Protein AF-A0A427YW99-F1 (afdb_monomer)

InterPro domains:
  IPR000999 Ribonuclease III domain [PS50142] (70-137)
  IPR000999 Ribonuclease III domain [cd00593] (37-137)
  IPR036389 Ribonuclease III, endonuclease domain superfamily [G3DSA:1.10.1520.10] (25-236)
  IPR036389 Ribonuclease III, endonuclease domain superfamily [SSF69065] (32-139)

Mean predicted aligned error: 14.55 Å

Solvent-accessible surface area (backbone atoms only — not comparable to full-atom values): 21061 Å² total; per-residue (Å²): 136,83,82,79,77,75,78,72,79,71,78,92,49,77,89,77,63,73,84,74,84,81,71,99,64,90,65,70,81,83,80,78,50,78,42,65,67,49,44,52,52,46,34,46,40,70,67,58,54,74,83,62,92,68,90,75,79,96,77,81,87,69,77,83,69,83,82,66,74,62,45,80,81,39,78,85,56,54,70,68,64,47,53,51,53,48,54,54,63,72,24,47,71,46,32,19,50,52,19,54,76,70,50,48,47,81,64,49,43,47,34,85,93,47,36,70,61,51,45,67,31,50,65,49,26,16,52,42,38,53,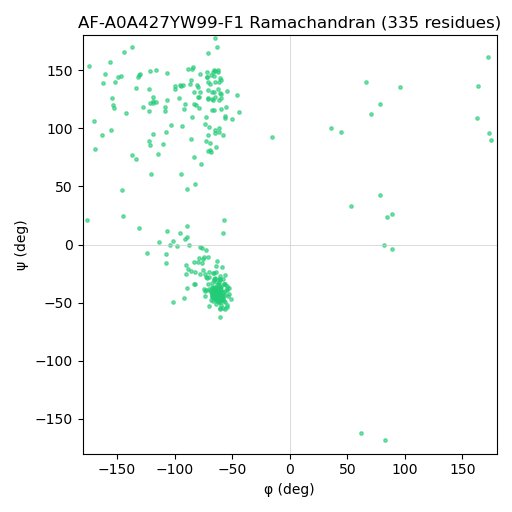35,44,56,52,34,41,35,56,28,25,65,75,49,52,97,49,93,78,78,79,91,70,90,77,83,84,76,89,80,91,83,83,89,84,83,87,86,87,83,88,83,90,79,92,78,81,95,73,85,83,78,83,85,79,86,83,80,95,83,86,82,88,82,94,83,78,101,76,78,86,79,74,84,70,75,93,80,79,72,81,70,64,69,65,45,53,61,51,23,52,51,56,51,43,67,54,48,48,64,47,46,49,63,53,50,54,52,52,48,54,49,52,51,53,51,50,53,51,52,51,53,53,50,50,71,76,36,73,58,52,64,53,52,65,70,9,65,61,24,39,58,54,46,40,50,50,24,50,74,73,35,70,40,72,59,46,77,51,77,43,76,54,73,96,63,28,19,32,16,40,28,41,36,56,43,69,89,65,55,72,49,72,28,68,24,74,27,74,42,61,68,60,5,40,15,38,8,26,33,54,44,30,59,76,75,73,103

Secondary structure (DSSP, 8-state):
-----------SSGGG----PPP---PPPPPPPS-HHHHHHHTB-GGGGTT-----------------TTTTT-TT--HHHHHHHHHHHTSHHHHHHHHHHTTHHHH-B--TTTHHHHHH-HHHHHHHHHHHHHHHHHHHHHHTT-TT------------------------------PPPPPPPPP------------------SSS-SSHHHHHHHHHHHHHHHHHHHHHHHHHHHHHHHHHHHHHHHHHHHHH-THHHHHHHTTTHHHHHHHHIIIIISSPPEEEEEE-SSS-EEEEEEEE-TTS-EEEEEEEESSHHHHHHHHHHHHHHHHT-

Foldseek 3Di:
DDPPPPPPPPDLDLVPDADDQQPPDDADAQDDLLPPVLVVVLQEDCQVVVPDPPPDDDDDPDDPPDPPPQCVLPVPDDPVLSVSLVCNCLPLQNQLSVLVVNPSLVSHDHDPVCSVVLSPDSNNSNSSSVSSLVSLLVSCLVCNPPPPDDPDDDDDDDDDDDDDDDDDDDDDDDDDDDDDDDDDDDDDDDDDDDDDPPPPPPPDPPDDDPVNVVSNVRSVVVSCVNVVVRCSVVSVVVSVVVVVVVVVSVVVVCVVPPVPVLLVVLVCLQVVLQVCCVPAFPDGWDWDWDDDPDQKIKIKIWGAGNVRDIDIFIAMDRDPVSRSSSRSVVVCVVVVD

Radius of gyration: 34.66 Å; Cα contacts (8 Å, |Δi|>4): 298; chains: 1; bounding box: 75×72×106 Å

Organism: NCBI:txid1890683

Nearest PDB structures (foldseek):
  8dg5-assembly1_K  TM=7.080E-01  e=4.798E-01  Drosophila melanogaster
  8wwc-assembly2_D  TM=6.263E-01  e=7.224E-01  synthetic construct
  4xrt-assembly2_B  TM=4.856E-01  e=9.819E-01  Streptomyces steffisburgensis
  3ck5-assembly2_D  TM=5.847E-01  e=3.026E+00  Streptomyces coelicolor A3(2)
  3nuz-assembly3_F  TM=5.089E-01  e=5.883E+00  Bacteroides fragilis NCTC 9343

Sequence (337 aa):
MVSSSSEETEPTSLLRFTLPPIPDLPFPPAPKIVDAQLERQVFTHSSLLKKRRQASSLSLEESIEDNEKLEHLFPNLQVGPATMLKSLLVANSTLAQLSSRYDFPSRLLAGPSEQWNVRNGEKTRANLFEAYVAGLYASYLKHGDGGVNGNGNGHGNGNAHVNGSGHVNGGSTTSGFRAPTPPRNPSKSDMSTAADLRVYGLALDEGSDVAAGMDDGRAFLHVMGWLKPLFTPIAHWALEFLKAEQARIDARQVELTPDAELDQHSLGASARLNEHFTYKEGGMPEYLPARSGSDMWTVMCIATMRDGTKHHAEATRTNKKAASNVAALKICQAVGL

Structure (mmCIF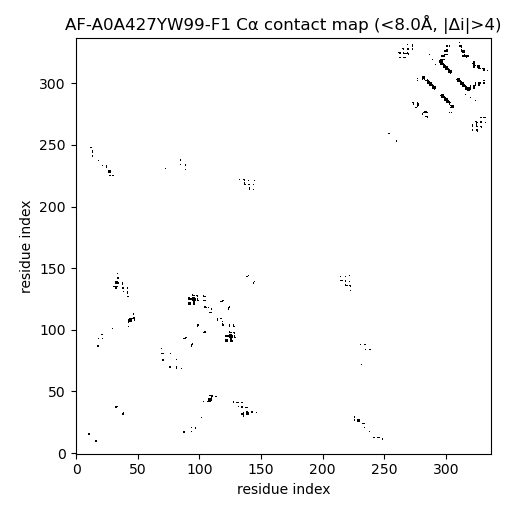, N/CA/C/O backbone):
data_AF-A0A427YW99-F1
#
_entry.id   AF-A0A427YW99-F1
#
loop_
_atom_site.group_PDB
_atom_site.id
_atom_site.type_symbol
_atom_site.label_atom_id
_atom_site.label_alt_id
_atom_site.label_comp_id
_atom_site.label_asym_id
_atom_site.label_entity_id
_atom_site.label_seq_id
_atom_site.pdbx_PDB_ins_code
_atom_site.Cartn_x
_atom_site.Cartn_y
_atom_site.Cartn_z
_atom_site.occupancy
_atom_site.B_iso_or_equiv
_atom_site.auth_seq_id
_atom_site.auth_comp_id
_atom_site.auth_asym_id
_atom_site.auth_atom_id
_atom_site.pdbx_PDB_model_num
ATOM 1 N N . MET A 1 1 ? 20.877 -30.445 18.404 1.00 47.19 1 MET A N 1
ATOM 2 C CA . MET A 1 1 ? 20.703 -29.273 17.523 1.00 47.19 1 MET A CA 1
ATOM 3 C C . MET A 1 1 ? 19.277 -28.798 17.712 1.00 47.19 1 MET A C 1
ATOM 5 O O . MET A 1 1 ? 18.365 -29.474 17.263 1.00 47.19 1 MET A O 1
ATOM 9 N N . VAL A 1 2 ? 19.083 -27.747 18.509 1.00 43.66 2 VAL A N 1
ATOM 10 C CA . VAL A 1 2 ? 17.760 -27.165 18.762 1.00 43.66 2 VAL A CA 1
ATOM 11 C C . VAL A 1 2 ? 17.505 -26.188 17.624 1.00 43.66 2 VAL A C 1
ATOM 13 O O . VAL A 1 2 ? 18.205 -25.184 17.511 1.00 43.66 2 VAL A O 1
ATOM 16 N N . SER A 1 3 ? 16.575 -26.534 16.737 1.00 47.81 3 SER A N 1
ATOM 17 C CA . SER A 1 3 ? 16.090 -25.643 15.687 1.00 47.81 3 SER A CA 1
ATOM 18 C C . SER A 1 3 ? 15.389 -24.474 16.370 1.00 47.81 3 SER A C 1
ATOM 20 O O . SER A 1 3 ? 14.260 -24.604 16.831 1.00 47.81 3 SER A O 1
ATOM 22 N N . SER A 1 4 ? 16.102 -23.358 16.509 1.00 50.25 4 SER A N 1
ATOM 23 C CA . SER A 1 4 ? 15.550 -22.089 16.967 1.00 50.25 4 SER A CA 1
ATOM 24 C C . SER A 1 4 ? 14.632 -21.570 15.866 1.00 50.25 4 SER A C 1
ATOM 26 O O . SER A 1 4 ? 15.078 -20.866 14.964 1.00 50.25 4 SER A O 1
ATOM 28 N N . SER A 1 5 ? 13.367 -21.982 15.898 1.00 48.78 5 SER A N 1
ATOM 29 C CA . SER A 1 5 ? 12.292 -21.370 15.125 1.00 48.78 5 SER A CA 1
ATOM 30 C C . SER A 1 5 ? 12.167 -19.924 15.588 1.00 48.78 5 SER A C 1
ATOM 32 O O . SER A 1 5 ? 11.596 -19.644 16.638 1.00 48.78 5 SER A O 1
ATOM 34 N N . SER A 1 6 ? 12.795 -19.020 14.841 1.00 50.91 6 SER A N 1
ATOM 35 C CA . SER A 1 6 ? 12.558 -17.589 14.939 1.00 50.91 6 SER A CA 1
ATOM 36 C C . SER A 1 6 ? 11.069 -17.361 14.717 1.00 50.91 6 SER A C 1
ATOM 38 O O . SER A 1 6 ? 10.587 -17.552 13.603 1.00 50.91 6 SER A O 1
ATOM 40 N N . GLU A 1 7 ? 10.347 -17.005 15.778 1.00 56.66 7 GLU A N 1
ATOM 41 C CA . GLU A 1 7 ? 9.030 -16.388 15.664 1.00 56.66 7 GLU A CA 1
ATOM 42 C C . GLU A 1 7 ? 9.208 -15.114 14.835 1.00 56.66 7 GLU A C 1
ATOM 44 O O . GLU A 1 7 ? 9.605 -14.061 15.344 1.00 56.66 7 GLU A O 1
ATOM 49 N N . GLU A 1 8 ? 8.993 -15.223 13.523 1.00 59.88 8 GLU A N 1
ATOM 50 C CA . GLU A 1 8 ? 8.782 -14.056 12.684 1.00 59.88 8 GLU A CA 1
ATOM 51 C C . GLU A 1 8 ? 7.616 -13.296 13.302 1.00 59.88 8 GLU A C 1
ATOM 53 O O . GLU A 1 8 ? 6.517 -13.816 13.504 1.00 59.88 8 GLU A O 1
ATOM 58 N N . THR A 1 9 ? 7.907 -12.072 13.723 1.00 66.25 9 THR A N 1
ATOM 59 C CA . THR A 1 9 ? 6.937 -11.207 14.378 1.00 66.25 9 THR A CA 1
ATOM 60 C C . THR A 1 9 ? 5.979 -10.746 13.292 1.00 66.25 9 THR A C 1
ATOM 62 O O . THR A 1 9 ? 6.217 -9.748 12.616 1.00 66.25 9 THR A O 1
ATOM 65 N N . GLU A 1 10 ? 4.934 -11.544 13.089 1.00 72.19 10 GLU A N 1
ATOM 66 C CA . GLU A 1 10 ? 3.874 -11.314 12.114 1.00 72.19 10 GLU A CA 1
ATOM 67 C C . GLU A 1 10 ? 3.392 -9.857 12.185 1.00 72.19 10 GLU A C 1
ATOM 69 O O . GLU A 1 10 ? 3.077 -9.375 13.284 1.00 72.19 10 GLU A O 1
ATOM 74 N N . PRO A 1 11 ? 3.327 -9.136 11.051 1.00 67.69 11 PRO A N 1
ATOM 75 C CA . PRO A 1 11 ? 2.988 -7.724 11.048 1.00 67.69 11 PRO A CA 1
ATOM 76 C C . PRO A 1 11 ? 1.591 -7.515 11.639 1.00 67.69 11 PRO A C 1
ATOM 78 O O . PRO A 1 11 ? 0.620 -8.165 11.262 1.00 67.69 11 PRO A O 1
ATOM 81 N N . THR A 1 12 ? 1.487 -6.578 12.580 1.00 76.81 12 THR A N 1
ATOM 82 C CA . THR A 1 12 ? 0.217 -6.154 13.193 1.00 76.81 12 THR A CA 1
ATOM 83 C C . THR A 1 12 ? -0.476 -5.044 12.402 1.00 76.81 12 THR A C 1
ATOM 85 O O . THR A 1 12 ? -1.523 -4.551 12.809 1.00 76.81 12 THR A O 1
ATOM 88 N N . SER A 1 13 ? 0.122 -4.598 11.294 1.00 83.88 13 SER A N 1
ATOM 89 C CA . SER A 1 13 ? -0.361 -3.475 10.498 1.00 83.88 13 SER A CA 1
ATOM 90 C C . SER A 1 13 ? 0.047 -3.613 9.037 1.00 83.88 13 SER A C 1
ATOM 92 O O . SER A 1 13 ? 1.203 -3.919 8.733 1.00 83.88 13 SER A O 1
ATOM 94 N N . LEU A 1 14 ? -0.875 -3.255 8.140 1.00 86.31 14 LEU A N 1
ATOM 95 C CA . LEU A 1 14 ? -0.621 -3.177 6.703 1.00 86.31 14 LEU A CA 1
ATOM 96 C C . LEU A 1 14 ? 0.434 -2.123 6.313 1.00 86.31 14 LEU A C 1
ATOM 98 O O . LEU A 1 14 ? 0.950 -2.145 5.202 1.00 86.31 14 LEU A O 1
ATOM 102 N N . LEU A 1 15 ? 0.807 -1.204 7.211 1.00 82.25 15 LEU A N 1
ATOM 103 C CA . LEU A 1 15 ? 1.788 -0.152 6.908 1.00 82.25 15 LEU A CA 1
ATOM 104 C C . LEU A 1 15 ? 3.210 -0.678 6.667 1.00 82.25 15 LEU A C 1
ATOM 106 O O . LEU A 1 15 ? 4.007 -0.008 6.017 1.00 82.25 15 LEU A O 1
ATOM 110 N N . ARG A 1 16 ? 3.545 -1.853 7.210 1.00 84.50 16 ARG A N 1
ATOM 111 C CA . ARG A 1 16 ? 4.844 -2.521 6.999 1.00 84.50 16 ARG A CA 1
ATOM 112 C C . ARG A 1 16 ? 4.732 -3.723 6.070 1.00 84.50 16 ARG A C 1
ATOM 114 O O . ARG A 1 16 ? 5.646 -4.540 6.001 1.00 84.50 16 ARG A O 1
ATOM 121 N N . PHE A 1 17 ? 3.592 -3.851 5.407 1.00 87.19 17 PHE A N 1
ATOM 122 C CA . PHE A 1 17 ? 3.308 -4.985 4.564 1.00 87.19 17 PHE A CA 1
ATOM 123 C C . PHE A 1 17 ? 4.193 -4.961 3.313 1.00 87.19 17 PHE A C 1
ATOM 125 O O . PHE A 1 17 ? 4.409 -3.911 2.706 1.00 87.19 17 PHE A O 1
ATOM 132 N N . THR A 1 18 ? 4.709 -6.127 2.929 1.00 90.19 18 THR A N 1
ATOM 133 C CA . THR A 1 18 ? 5.465 -6.312 1.686 1.00 90.19 18 THR A CA 1
ATOM 134 C C . THR A 1 18 ? 4.777 -7.382 0.862 1.00 90.19 18 THR A C 1
ATOM 136 O O . THR A 1 18 ? 4.381 -8.418 1.393 1.00 90.19 18 THR A O 1
ATOM 139 N N . LEU A 1 19 ? 4.597 -7.120 -0.435 1.00 93.12 19 LEU A N 1
ATOM 140 C CA . LEU A 1 19 ? 4.008 -8.116 -1.318 1.00 93.12 19 LEU A CA 1
ATOM 141 C C . LEU A 1 19 ? 4.937 -9.337 -1.418 1.00 93.12 19 LEU A C 1
ATOM 143 O O . LEU A 1 19 ? 6.155 -9.161 -1.539 1.00 93.12 19 LEU A O 1
ATOM 147 N N . PRO A 1 20 ? 4.381 -10.560 -1.420 1.00 95.25 20 PRO A N 1
ATOM 148 C CA . PRO A 1 20 ? 5.162 -11.752 -1.713 1.00 95.25 20 PRO A CA 1
ATOM 149 C C . PRO A 1 20 ? 5.682 -11.740 -3.163 1.00 95.25 20 PRO A C 1
ATOM 151 O O . PRO A 1 20 ? 5.393 -10.818 -3.934 1.00 95.25 20 PRO A O 1
ATOM 154 N N . PRO A 1 21 ? 6.469 -12.749 -3.575 1.00 97.19 21 PRO A N 1
ATOM 155 C CA . PRO A 1 21 ? 6.878 -12.872 -4.964 1.00 97.19 21 PRO A CA 1
ATOM 156 C C . PRO A 1 21 ? 5.677 -12.878 -5.923 1.00 97.19 21 PRO A C 1
ATOM 158 O O . PRO A 1 21 ? 4.711 -13.611 -5.707 1.00 97.19 21 PRO A O 1
ATOM 161 N N . ILE A 1 22 ? 5.747 -12.071 -6.985 1.00 96.44 22 ILE A N 1
ATOM 162 C CA . ILE A 1 22 ? 4.695 -11.947 -7.994 1.00 96.44 22 ILE A CA 1
ATOM 163 C C . ILE A 1 22 ? 4.482 -13.329 -8.633 1.00 96.44 22 ILE A C 1
ATOM 165 O O . ILE A 1 22 ? 5.455 -13.925 -9.127 1.00 96.44 22 ILE A O 1
ATOM 169 N N . PRO A 1 23 ? 3.235 -13.842 -8.655 1.00 96.88 23 PRO A N 1
ATOM 170 C CA . PRO A 1 23 ? 2.932 -15.142 -9.234 1.00 96.88 23 PRO A CA 1
ATOM 171 C C . PRO A 1 23 ? 3.239 -15.167 -10.733 1.00 96.88 23 PRO A C 1
ATOM 173 O O . PRO A 1 23 ? 3.538 -14.147 -11.357 1.00 96.88 23 PRO A O 1
ATOM 176 N N . ASP A 1 24 ? 3.199 -16.356 -11.326 1.00 95.94 24 ASP A N 1
ATOM 177 C CA . ASP A 1 24 ? 3.367 -16.496 -12.768 1.00 95.94 24 ASP A CA 1
ATOM 178 C C . ASP A 1 24 ? 2.131 -15.960 -13.504 1.00 95.94 24 ASP A C 1
ATOM 180 O O . ASP A 1 24 ? 1.112 -16.635 -13.635 1.00 95.94 24 ASP A O 1
ATOM 184 N N . LEU A 1 25 ? 2.205 -14.690 -13.899 1.00 94.69 25 LEU A N 1
ATOM 185 C CA . LEU A 1 25 ? 1.153 -13.965 -14.602 1.00 94.69 25 LEU A CA 1
ATOM 186 C C . LEU A 1 25 ? 1.559 -13.775 -16.071 1.00 94.69 25 LEU A C 1
ATOM 188 O O . LEU A 1 25 ? 2.746 -13.602 -16.362 1.00 94.69 25 LEU A O 1
ATOM 192 N N . PRO A 1 26 ? 0.597 -13.757 -17.009 1.00 93.62 26 PRO A N 1
ATOM 193 C CA . PRO A 1 26 ? 0.891 -13.526 -18.416 1.00 93.62 26 PRO A CA 1
ATOM 194 C C . PRO A 1 26 ? 1.318 -12.069 -18.629 1.00 93.62 26 PRO A C 1
ATOM 196 O O . PRO A 1 26 ? 0.483 -11.165 -18.673 1.00 93.62 26 PRO A O 1
ATOM 199 N N . PHE A 1 27 ? 2.622 -11.828 -18.753 1.00 94.31 27 PHE A N 1
ATOM 200 C CA . PHE A 1 27 ? 3.147 -10.490 -19.014 1.00 94.31 27 PHE A CA 1
ATOM 201 C C . PHE A 1 27 ? 3.190 -10.179 -20.512 1.00 94.31 27 PHE A C 1
ATOM 203 O O . PHE A 1 27 ? 3.589 -11.037 -21.307 1.00 94.31 27 PHE A O 1
ATOM 210 N N . PRO A 1 28 ? 2.806 -8.955 -20.922 1.00 97.06 28 PRO A N 1
ATOM 211 C CA . PRO A 1 28 ? 3.008 -8.518 -22.296 1.00 97.06 28 PRO A CA 1
ATOM 212 C C . PRO A 1 28 ? 4.510 -8.485 -22.617 1.00 97.06 28 PRO A C 1
ATOM 214 O O . PRO A 1 28 ? 5.315 -8.222 -21.725 1.00 97.06 28 PRO A O 1
ATOM 217 N N . PRO A 1 29 ? 4.927 -8.708 -23.873 1.00 97.38 29 PRO A N 1
ATOM 218 C CA . PRO A 1 29 ? 6.325 -8.536 -24.250 1.00 97.38 29 PRO A CA 1
ATOM 219 C C . PRO A 1 29 ? 6.772 -7.086 -24.010 1.00 97.38 29 PRO A C 1
ATOM 221 O O . PRO A 1 29 ? 6.006 -6.149 -24.243 1.00 97.38 29 PRO A O 1
ATOM 224 N N . ALA A 1 30 ? 8.018 -6.892 -23.570 1.00 97.06 30 ALA A N 1
ATOM 225 C CA . ALA A 1 30 ? 8.570 -5.551 -23.403 1.00 97.06 30 ALA A CA 1
ATOM 226 C C . ALA A 1 30 ? 8.689 -4.848 -24.776 1.00 97.06 30 ALA A C 1
ATOM 228 O O . ALA A 1 30 ? 9.299 -5.417 -25.691 1.00 97.06 30 ALA A O 1
ATOM 229 N N . PRO A 1 31 ? 8.142 -3.629 -24.946 1.00 96.62 31 PRO A N 1
ATOM 230 C CA . PRO A 1 31 ? 8.295 -2.854 -26.177 1.00 96.62 31 PRO A CA 1
ATOM 231 C C . PRO A 1 31 ? 9.761 -2.462 -26.352 1.00 96.62 31 PRO A C 1
ATOM 233 O O . PRO A 1 31 ? 10.470 -2.320 -25.364 1.00 96.62 31 PRO A O 1
ATOM 236 N N . LYS A 1 32 ? 10.249 -2.308 -27.583 1.00 96.12 32 LYS A N 1
ATOM 237 C CA . LYS A 1 32 ? 11.668 -2.013 -27.846 1.00 96.12 32 LYS A CA 1
ATOM 238 C C . LYS A 1 32 ? 11.944 -0.510 -27.781 1.00 96.12 32 LYS A C 1
ATOM 240 O O . LYS A 1 32 ? 11.159 0.279 -28.293 1.00 96.12 32 LYS A O 1
ATOM 245 N N . ILE A 1 33 ? 13.099 -0.132 -27.234 1.00 95.69 33 ILE A N 1
ATOM 246 C CA . ILE A 1 33 ? 13.638 1.228 -27.355 1.00 95.69 33 ILE A CA 1
ATOM 247 C C . ILE A 1 33 ? 14.268 1.340 -28.752 1.00 95.69 33 ILE A C 1
ATOM 249 O O . ILE A 1 33 ? 15.187 0.591 -29.070 1.00 95.69 33 ILE A O 1
ATOM 253 N N . VAL A 1 34 ? 13.747 2.227 -29.606 1.00 94.69 34 VAL A N 1
ATOM 254 C CA . VAL A 1 34 ? 14.187 2.372 -31.010 1.00 94.69 34 VAL A CA 1
ATOM 255 C C . VAL A 1 34 ? 15.545 3.075 -31.099 1.00 94.69 34 VAL A C 1
ATOM 257 O O . VAL A 1 34 ? 16.391 2.698 -31.909 1.00 94.69 34 VAL A O 1
ATOM 260 N N . ASP A 1 35 ? 15.772 4.080 -30.252 1.00 92.75 35 ASP A N 1
ATOM 261 C CA . ASP A 1 35 ? 17.047 4.792 -30.161 1.00 92.75 35 ASP A CA 1
ATOM 262 C C . ASP A 1 35 ? 18.103 3.906 -29.470 1.00 92.75 35 ASP A C 1
ATOM 264 O O . ASP A 1 35 ? 18.118 3.757 -28.245 1.00 92.75 35 ASP A O 1
ATOM 268 N N . ALA A 1 36 ? 19.022 3.336 -30.254 1.00 95.88 36 ALA A N 1
ATOM 269 C CA . ALA A 1 36 ? 20.089 2.465 -29.755 1.00 95.88 36 ALA A CA 1
ATOM 270 C C . ALA A 1 36 ? 21.032 3.161 -28.752 1.00 95.88 36 ALA A C 1
ATOM 272 O O . ALA A 1 36 ? 21.633 2.503 -27.896 1.00 95.88 36 ALA A O 1
ATOM 273 N N . GLN A 1 37 ? 21.185 4.489 -28.836 1.00 95.38 37 GLN A N 1
ATOM 274 C CA . GLN A 1 37 ? 21.982 5.240 -27.871 1.00 95.38 37 GLN A CA 1
ATOM 275 C C . GLN A 1 37 ? 21.243 5.341 -26.535 1.00 95.38 37 GLN A C 1
ATOM 277 O O . GLN A 1 37 ? 21.865 5.103 -25.497 1.00 95.38 37 GLN A O 1
ATOM 282 N N . LEU A 1 38 ? 19.940 5.644 -26.552 1.00 93.56 38 LEU A N 1
ATOM 283 C CA . LEU A 1 38 ? 19.113 5.634 -25.339 1.00 93.56 38 LEU A CA 1
ATOM 284 C C . LEU A 1 38 ? 19.052 4.235 -24.729 1.00 93.56 38 LEU A C 1
ATOM 286 O O . LEU A 1 38 ? 19.257 4.093 -23.528 1.00 93.56 38 LEU A O 1
ATOM 290 N N . GLU A 1 39 ? 18.865 3.193 -25.540 1.00 96.62 39 GLU A N 1
ATOM 291 C CA . GLU A 1 39 ? 18.867 1.810 -25.061 1.00 96.62 39 GLU A CA 1
ATOM 292 C C . GLU A 1 39 ? 20.182 1.488 -24.341 1.00 96.62 39 GLU A C 1
ATOM 294 O O . GLU A 1 39 ? 20.189 1.031 -23.197 1.00 96.62 39 GLU A O 1
ATOM 299 N N . ARG A 1 40 ? 21.324 1.816 -24.955 1.00 96.00 40 ARG A N 1
ATOM 300 C CA . ARG A 1 40 ? 22.630 1.636 -24.314 1.00 96.00 40 ARG A CA 1
ATOM 301 C C . ARG A 1 40 ? 22.757 2.428 -23.010 1.00 96.00 40 ARG A C 1
ATOM 303 O O . ARG A 1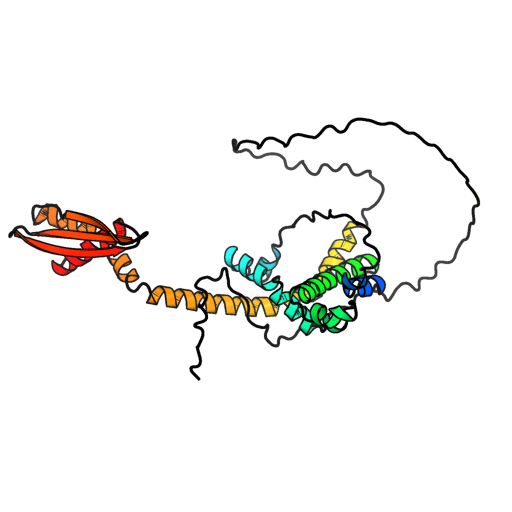 40 ? 23.354 1.917 -22.063 1.00 96.00 40 ARG A O 1
ATOM 310 N N . GLN A 1 41 ? 22.236 3.654 -22.951 1.00 94.19 41 GLN A N 1
ATOM 311 C CA . GLN A 1 41 ? 22.259 4.484 -21.742 1.00 94.19 41 GLN A CA 1
ATOM 312 C C . GLN A 1 41 ? 21.429 3.866 -20.612 1.00 94.19 41 GLN A C 1
ATOM 314 O O . GLN A 1 41 ? 21.946 3.740 -19.503 1.00 94.19 41 GLN A O 1
ATOM 319 N N . VAL A 1 42 ? 20.208 3.407 -20.903 1.00 95.50 42 VAL A N 1
ATOM 320 C CA . VAL A 1 42 ? 19.325 2.713 -19.949 1.00 95.50 42 VAL A CA 1
ATOM 321 C C . VAL A 1 42 ? 20.031 1.520 -19.309 1.00 95.50 42 VAL A C 1
ATOM 323 O O . VAL A 1 42 ? 19.988 1.343 -18.094 1.00 95.50 42 VAL A O 1
ATOM 326 N N . PHE A 1 43 ? 20.740 0.726 -20.113 1.00 97.25 43 PHE A N 1
ATOM 327 C CA . PHE A 1 43 ? 21.453 -0.460 -19.641 1.00 97.25 43 PHE A CA 1
ATOM 328 C C . PHE A 1 43 ? 22.892 -0.184 -19.177 1.00 97.25 43 PHE A C 1
ATOM 330 O O . PHE A 1 43 ? 23.662 -1.128 -19.015 1.00 97.25 43 PHE A O 1
ATOM 337 N N . THR A 1 44 ? 23.290 1.067 -18.923 1.00 94.38 44 THR A N 1
ATOM 338 C CA . THR A 1 44 ? 24.634 1.394 -18.418 1.00 94.38 44 THR A CA 1
ATOM 339 C C . THR A 1 44 ? 24.593 1.842 -16.960 1.00 94.38 44 THR A C 1
ATOM 341 O O . THR A 1 44 ? 24.089 2.910 -16.627 1.00 94.38 44 THR A O 1
ATOM 344 N N . HIS A 1 45 ? 25.208 1.060 -16.070 1.00 93.44 45 HIS A N 1
ATOM 345 C CA . HIS A 1 45 ? 25.342 1.429 -14.663 1.00 93.44 45 HIS A CA 1
ATOM 346 C C . HIS A 1 45 ? 26.462 2.463 -14.444 1.00 93.44 45 HIS A C 1
ATOM 348 O O . HIS A 1 45 ? 27.522 2.413 -15.076 1.00 93.44 45 HIS A O 1
ATOM 354 N N . SER A 1 46 ? 26.282 3.353 -13.463 1.00 87.00 46 SER A N 1
ATOM 355 C CA . SER A 1 46 ? 27.238 4.419 -13.108 1.00 87.00 46 SER A CA 1
ATOM 356 C C . SER A 1 46 ? 28.648 3.910 -12.775 1.00 87.00 46 SER A C 1
ATOM 358 O O . SER A 1 46 ? 29.632 4.614 -13.003 1.00 87.00 46 SER A O 1
ATOM 360 N N . SER A 1 47 ? 28.780 2.660 -12.312 1.00 85.06 47 SER A N 1
ATOM 361 C CA . SER A 1 47 ? 30.077 2.001 -12.099 1.00 85.06 47 SER A CA 1
ATOM 362 C C . SER A 1 47 ? 30.948 1.948 -13.352 1.00 85.06 47 SER A C 1
ATOM 364 O O . SER A 1 47 ? 32.170 2.014 -13.250 1.00 85.06 47 SER A O 1
ATOM 366 N N . LEU A 1 48 ? 30.334 1.814 -14.532 1.00 84.56 48 LEU A N 1
ATOM 367 C CA . LEU A 1 48 ? 31.057 1.759 -15.800 1.00 84.56 48 LEU A CA 1
ATOM 368 C C . LEU A 1 48 ? 31.620 3.140 -16.178 1.00 84.56 48 LEU A C 1
ATOM 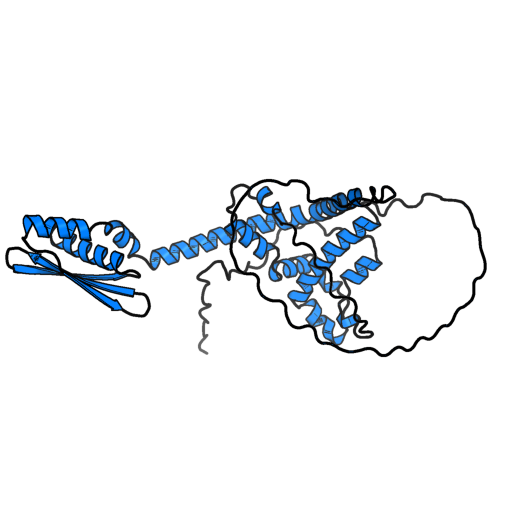370 O O . LEU A 1 48 ? 32.663 3.239 -16.819 1.00 84.56 48 LEU A O 1
ATOM 374 N N . LEU A 1 49 ? 30.962 4.209 -15.720 1.00 78.62 49 LEU A N 1
ATOM 375 C CA . LEU A 1 49 ? 31.289 5.607 -16.011 1.00 78.62 49 LEU A CA 1
ATOM 376 C C . LEU A 1 49 ? 32.279 6.231 -15.009 1.00 78.62 49 LEU A C 1
ATOM 378 O O . LEU A 1 49 ? 32.584 7.420 -15.112 1.00 78.62 49 LEU A O 1
ATOM 382 N N . LYS A 1 50 ? 32.849 5.445 -14.078 1.00 63.44 50 LYS A N 1
ATOM 383 C CA . LYS A 1 50 ? 33.798 5.875 -13.022 1.00 63.44 50 LYS A CA 1
ATOM 384 C C . LYS A 1 50 ? 35.098 6.558 -13.519 1.00 63.44 50 LYS A C 1
ATOM 386 O O . LYS A 1 50 ? 35.982 6.821 -12.709 1.00 63.44 50 LYS A O 1
ATOM 391 N N . LYS A 1 51 ? 35.232 6.904 -14.808 1.00 52.81 51 LYS A N 1
ATOM 392 C CA . LYS A 1 51 ? 36.393 7.616 -15.379 1.00 52.81 51 LYS A CA 1
ATOM 393 C C . LYS A 1 51 ? 36.219 9.105 -15.695 1.00 52.81 51 LYS A C 1
ATOM 395 O O . LYS A 1 51 ? 37.205 9.730 -16.069 1.00 52.81 51 LYS A O 1
ATOM 400 N N . ARG A 1 52 ? 35.064 9.734 -15.471 1.00 45.69 52 ARG A N 1
ATOM 401 C CA . ARG A 1 52 ? 35.013 11.208 -15.414 1.00 45.69 52 ARG A CA 1
ATOM 402 C C . ARG A 1 52 ? 33.823 11.658 -14.579 1.00 45.69 52 ARG A C 1
ATOM 404 O O . ARG A 1 52 ? 32.708 11.729 -15.076 1.00 45.69 52 ARG A O 1
ATOM 411 N N . ARG A 1 53 ? 34.062 11.986 -13.305 1.00 49.47 53 ARG A N 1
ATOM 412 C CA . ARG A 1 53 ? 33.142 12.835 -12.538 1.00 49.47 53 ARG A CA 1
ATOM 413 C C . ARG A 1 53 ? 33.125 14.212 -13.208 1.00 49.47 53 ARG A C 1
ATOM 415 O O . ARG A 1 53 ? 33.889 15.089 -12.827 1.00 49.47 53 ARG A O 1
ATOM 422 N N . GLN A 1 54 ? 32.309 14.389 -14.241 1.00 47.41 54 GLN A N 1
ATOM 423 C CA . GLN A 1 54 ? 31.750 15.706 -14.501 1.00 47.41 54 GLN A CA 1
ATOM 424 C C . GLN A 1 54 ? 30.541 15.837 -13.585 1.00 47.41 54 GLN A C 1
ATOM 426 O O . GLN A 1 54 ? 29.653 14.989 -13.584 1.00 47.41 54 GLN A O 1
ATOM 431 N N . ALA A 1 55 ? 30.581 16.851 -12.728 1.00 50.06 55 ALA A N 1
ATOM 432 C CA . ALA A 1 55 ? 29.453 17.242 -11.909 1.00 50.06 55 ALA A CA 1
ATOM 433 C C . ALA A 1 55 ? 28.349 17.744 -12.847 1.00 50.06 55 ALA A C 1
ATOM 435 O O . ALA A 1 55 ? 28.396 18.884 -13.294 1.00 50.06 55 ALA A O 1
ATOM 436 N N . SER A 1 56 ? 27.401 16.885 -13.207 1.00 43.38 56 SER A N 1
ATOM 437 C CA . SER A 1 56 ? 26.217 17.290 -13.960 1.00 43.38 56 SER A CA 1
ATOM 438 C C . SER A 1 56 ? 25.022 17.368 -13.015 1.00 43.38 56 SER A C 1
ATOM 440 O O . SER A 1 56 ? 24.493 16.346 -12.590 1.00 43.38 56 SER A O 1
ATOM 442 N N . SER A 1 57 ? 24.691 18.615 -12.677 1.00 39.19 57 SER A N 1
ATOM 443 C CA . SER A 1 57 ? 23.364 19.180 -12.407 1.00 39.19 57 SER A CA 1
ATOM 444 C C . SER A 1 57 ? 22.333 18.285 -11.711 1.00 39.19 57 SER A C 1
ATOM 446 O O . SER A 1 57 ? 21.629 17.503 -12.343 1.00 39.19 57 SER A O 1
ATOM 448 N N . LEU A 1 58 ? 22.187 18.489 -10.401 1.00 41.97 58 LEU A N 1
ATOM 449 C CA . LEU A 1 58 ? 20.998 18.117 -9.637 1.00 41.97 58 LEU A CA 1
ATOM 450 C C . LEU A 1 58 ? 19.978 19.257 -9.746 1.00 41.97 58 LEU A C 1
ATOM 452 O O . LEU A 1 58 ? 20.030 20.179 -8.942 1.00 41.97 58 LEU A O 1
ATOM 456 N N . SER A 1 59 ? 19.089 19.216 -10.736 1.00 43.16 59 SER A N 1
ATOM 457 C CA . SER A 1 59 ? 17.836 19.987 -10.703 1.00 43.16 59 SER A CA 1
ATOM 458 C C . SER A 1 59 ? 16.910 19.526 -11.828 1.00 43.16 59 SER A C 1
ATOM 460 O O . SER A 1 59 ? 16.854 20.129 -12.899 1.00 43.16 59 SER A O 1
ATOM 462 N N . LEU A 1 60 ? 16.191 18.438 -11.585 1.00 44.03 60 LEU A N 1
ATOM 463 C CA . LEU A 1 60 ? 14.875 18.265 -12.180 1.00 44.03 60 LEU A CA 1
ATOM 464 C C . LEU A 1 60 ? 13.931 18.099 -10.990 1.00 44.03 60 LEU A C 1
ATOM 466 O O . LEU A 1 60 ? 13.725 16.999 -10.487 1.00 44.03 60 LEU A O 1
ATOM 470 N N . GLU A 1 61 ? 13.477 19.227 -10.444 1.00 41.91 61 GLU A N 1
ATOM 471 C CA . GLU A 1 61 ? 12.280 19.259 -9.604 1.00 41.91 61 GLU A CA 1
ATOM 472 C C . GLU A 1 61 ? 11.102 18.971 -10.533 1.00 41.91 61 GLU A C 1
ATOM 474 O O . GLU A 1 61 ? 10.442 19.868 -11.049 1.00 41.91 61 GLU A O 1
ATOM 479 N N . GLU A 1 62 ? 10.917 17.688 -10.832 1.00 44.81 62 GLU A N 1
ATOM 480 C CA . GLU A 1 62 ? 9.725 17.198 -11.500 1.00 44.81 62 GLU A CA 1
ATOM 481 C C . GLU A 1 62 ? 8.560 17.362 -10.528 1.00 44.81 62 GLU A C 1
ATOM 483 O O . GLU A 1 62 ? 8.531 16.775 -9.441 1.00 44.81 62 GLU A O 1
ATOM 488 N N . SER A 1 63 ? 7.622 18.220 -10.925 1.00 39.38 63 SER A N 1
ATOM 489 C CA . SER A 1 63 ? 6.277 18.279 -10.373 1.00 39.38 63 SER A CA 1
ATOM 490 C C . SER A 1 63 ? 5.755 16.850 -10.238 1.00 39.38 63 SER A C 1
ATOM 492 O O . SER A 1 63 ? 5.594 16.146 -11.235 1.00 39.38 63 SER A O 1
ATOM 494 N N . ILE A 1 64 ? 5.533 16.400 -9.002 1.00 40.81 64 ILE A N 1
ATOM 495 C CA . ILE A 1 64 ? 4.815 15.157 -8.722 1.00 40.81 64 ILE A CA 1
ATOM 496 C C . ILE A 1 64 ? 3.364 15.437 -9.117 1.00 40.81 64 ILE A C 1
ATOM 498 O O . ILE A 1 64 ? 2.553 15.816 -8.279 1.00 40.81 64 ILE A O 1
ATOM 502 N N . GLU A 1 65 ? 3.055 15.348 -10.409 1.00 45.66 65 GLU A N 1
ATOM 503 C CA . GLU A 1 65 ? 1.680 15.442 -10.880 1.00 45.66 65 GLU A CA 1
ATOM 504 C C . GLU A 1 65 ? 0.878 14.280 -10.293 1.00 45.66 65 GLU A C 1
ATOM 506 O O . GLU A 1 65 ? 1.329 13.125 -10.247 1.00 45.66 65 GLU A O 1
ATOM 511 N N . ASP A 1 66 ? -0.303 14.622 -9.782 1.00 45.44 66 ASP A N 1
ATOM 512 C CA . ASP A 1 66 ? -1.164 13.724 -9.035 1.00 45.44 66 ASP A CA 1
ATOM 513 C C . ASP A 1 66 ? -1.485 12.465 -9.852 1.00 45.44 66 ASP A C 1
ATOM 515 O O . ASP A 1 66 ? -2.176 12.443 -10.871 1.00 45.44 66 ASP A O 1
ATOM 519 N N . ASN A 1 67 ? -0.916 11.360 -9.385 1.00 46.59 67 ASN A N 1
ATOM 520 C CA . ASN A 1 67 ? -1.074 10.025 -9.942 1.00 46.59 67 ASN A CA 1
ATOM 521 C C . ASN A 1 67 ? -2.450 9.450 -9.518 1.00 46.59 67 ASN A C 1
ATOM 523 O O . ASN A 1 67 ? -2.503 8.509 -8.718 1.00 46.59 67 ASN A O 1
ATOM 527 N N . GLU A 1 68 ? -3.543 10.017 -10.046 1.00 55.94 68 GLU A N 1
ATOM 528 C CA . GLU A 1 68 ? -4.955 9.638 -9.794 1.00 55.94 68 GLU A CA 1
ATOM 529 C C . GLU A 1 68 ? -5.417 8.380 -10.571 1.00 55.94 68 GLU A C 1
ATOM 531 O O . GLU A 1 68 ? -6.532 7.886 -10.422 1.00 55.94 68 GLU A O 1
ATOM 536 N N . LYS A 1 69 ? -4.561 7.777 -11.405 1.00 62.22 69 LYS A N 1
ATOM 537 C CA . LYS A 1 69 ? -4.987 6.780 -12.416 1.00 62.22 69 LYS A CA 1
ATOM 538 C C . LYS A 1 69 ? -5.392 5.394 -11.879 1.00 62.22 69 LYS A C 1
ATOM 540 O O . LYS A 1 69 ? -5.853 4.566 -12.667 1.00 62.22 69 LYS A O 1
ATOM 545 N N . LEU A 1 70 ? -5.254 5.116 -10.578 1.00 64.69 70 LEU A N 1
ATOM 546 C CA . LEU A 1 70 ? -5.745 3.861 -9.978 1.00 64.69 70 LEU A CA 1
ATOM 547 C C . LEU A 1 70 ? -7.270 3.824 -9.829 1.00 64.69 70 LEU A C 1
ATOM 549 O O . LEU A 1 70 ? -7.848 2.736 -9.851 1.00 64.69 70 LEU A O 1
ATOM 553 N N . GLU A 1 71 ? -7.922 4.983 -9.743 1.00 68.69 71 GLU A N 1
ATOM 554 C CA . GLU A 1 71 ? -9.377 5.084 -9.572 1.00 68.69 71 GLU A CA 1
ATOM 555 C C . GLU A 1 71 ? -10.141 4.455 -10.744 1.00 68.69 71 GLU A C 1
ATOM 557 O O . GLU A 1 71 ? -11.206 3.871 -10.563 1.00 68.69 71 GLU A O 1
ATOM 562 N N . HIS A 1 72 ? -9.563 4.461 -11.949 1.00 78.38 72 HIS A N 1
ATOM 563 C CA . HIS A 1 72 ? -10.174 3.821 -13.115 1.00 78.38 72 HIS A CA 1
ATOM 564 C C . HIS A 1 72 ? -10.189 2.289 -13.051 1.00 78.38 72 HIS A C 1
ATOM 566 O O . HIS A 1 72 ? -11.053 1.670 -13.671 1.00 78.38 72 HIS A O 1
ATOM 572 N N . LEU A 1 73 ? -9.230 1.665 -12.355 1.00 81.12 73 LEU A N 1
ATOM 573 C CA . LEU A 1 73 ? -9.199 0.205 -12.195 1.00 81.12 73 LEU A CA 1
ATOM 574 C C . LEU A 1 73 ? -10.135 -0.249 -11.070 1.00 81.12 73 LEU A C 1
ATOM 576 O O . LEU A 1 73 ? -10.745 -1.312 -11.171 1.00 81.12 73 LEU A O 1
ATOM 580 N N . PHE A 1 74 ? -10.273 0.566 -10.022 1.00 87.62 74 PHE A N 1
ATOM 581 C CA . PHE A 1 74 ? -11.085 0.250 -8.852 1.00 87.62 74 PHE A CA 1
ATOM 582 C C . PHE A 1 74 ? -11.906 1.473 -8.405 1.00 87.62 74 PHE A C 1
ATOM 584 O O . PHE A 1 74 ? -11.572 2.093 -7.397 1.00 87.62 74 PHE A O 1
ATOM 591 N N . PRO A 1 75 ? -13.013 1.808 -9.097 1.00 86.31 75 PRO A N 1
ATOM 592 C CA . PRO A 1 75 ? -13.765 3.049 -8.853 1.00 86.31 75 PRO A CA 1
ATOM 593 C C . PRO A 1 75 ? -14.406 3.128 -7.461 1.00 86.31 75 PRO A C 1
ATOM 595 O O . PRO A 1 75 ? -14.745 4.205 -6.991 1.00 86.31 75 PRO A O 1
ATOM 598 N N . ASN A 1 76 ? -14.562 1.985 -6.789 1.00 88.88 76 ASN A N 1
ATOM 599 C CA . ASN A 1 76 ? -15.141 1.899 -5.448 1.00 88.88 76 ASN A CA 1
ATOM 600 C C . ASN A 1 76 ? -14.077 1.742 -4.346 1.00 88.88 76 ASN A C 1
ATOM 602 O O . ASN A 1 76 ? -14.426 1.530 -3.182 1.00 88.88 76 ASN A O 1
ATOM 606 N N . LEU A 1 77 ? -12.786 1.770 -4.694 1.00 87.06 77 LEU A N 1
ATOM 607 C CA . LEU A 1 77 ? -11.710 1.621 -3.720 1.00 87.06 77 LEU A CA 1
ATOM 608 C C . LEU A 1 77 ? -11.495 2.945 -2.988 1.00 87.06 77 LEU A C 1
ATOM 610 O O . LEU A 1 77 ? -11.288 3.986 -3.600 1.00 87.06 77 LEU A O 1
ATOM 614 N N . GLN A 1 78 ? -11.530 2.895 -1.659 1.00 89.12 78 GLN A N 1
ATOM 615 C CA . GLN A 1 78 ? -11.277 4.067 -0.825 1.00 89.12 78 GLN A CA 1
ATOM 616 C C . GLN A 1 78 ? -9.847 4.595 -1.042 1.00 89.12 78 GLN A C 1
ATOM 618 O O . GLN A 1 78 ? -8.916 3.814 -1.261 1.00 89.12 78 GLN A O 1
ATOM 623 N N . VAL A 1 79 ? -9.658 5.912 -0.904 1.00 88.31 79 VAL A N 1
ATOM 624 C CA . VAL A 1 79 ? -8.381 6.608 -1.178 1.00 88.31 79 VAL A CA 1
ATOM 625 C C . VAL A 1 79 ? -7.204 6.011 -0.393 1.00 88.31 79 VAL A C 1
ATOM 627 O O . VAL A 1 79 ? -6.111 5.853 -0.936 1.00 88.31 79 VAL A O 1
ATOM 630 N N . GLY A 1 80 ? -7.419 5.626 0.872 1.00 88.75 80 GLY A N 1
ATOM 631 C CA . GLY A 1 80 ? -6.387 5.011 1.718 1.00 88.75 80 GLY A CA 1
ATOM 632 C C . GLY A 1 80 ? -5.857 3.685 1.147 1.00 88.75 80 GLY A C 1
ATOM 633 O O . GLY A 1 80 ? -4.681 3.609 0.786 1.00 88.75 80 GLY A O 1
ATOM 634 N N . PRO A 1 81 ? -6.707 2.650 1.003 1.00 89.69 81 PRO A N 1
ATOM 635 C CA . PRO A 1 81 ? -6.349 1.400 0.333 1.00 89.69 81 PRO A CA 1
ATOM 636 C C . PRO A 1 81 ? -5.798 1.580 -1.088 1.00 89.69 81 PRO A C 1
ATOM 638 O O . PRO A 1 81 ? -4.855 0.885 -1.455 1.00 89.69 81 PRO A O 1
ATOM 641 N N . ALA A 1 82 ? -6.323 2.526 -1.875 1.00 90.94 82 ALA A N 1
ATOM 642 C CA . ALA A 1 82 ? -5.798 2.824 -3.209 1.00 90.94 82 ALA A CA 1
ATOM 643 C C . ALA A 1 82 ? -4.355 3.355 -3.156 1.00 90.94 82 ALA A C 1
ATOM 645 O O . ALA A 1 82 ? -3.495 2.897 -3.908 1.00 90.94 82 ALA A O 1
ATOM 646 N N . THR A 1 83 ? -4.064 4.262 -2.219 1.00 91.06 83 THR A N 1
ATOM 647 C CA . THR A 1 83 ? -2.714 4.802 -1.985 1.00 91.06 83 THR A CA 1
ATOM 648 C C . THR A 1 83 ? -1.742 3.710 -1.539 1.00 91.06 83 THR A C 1
ATOM 650 O O . THR A 1 83 ? -0.600 3.672 -1.994 1.00 91.06 83 THR A O 1
ATOM 653 N N . MET A 1 84 ? -2.195 2.789 -0.687 1.00 92.81 84 MET A N 1
ATOM 654 C CA . MET A 1 84 ? -1.398 1.642 -0.249 1.00 92.81 84 MET A CA 1
ATOM 655 C C . MET A 1 84 ? -1.138 0.651 -1.387 1.00 92.81 84 MET A C 1
ATOM 657 O O . MET A 1 84 ? -0.009 0.213 -1.585 1.00 92.81 84 MET A O 1
ATOM 661 N N . LEU A 1 85 ? -2.159 0.323 -2.178 1.00 94.75 85 LEU A N 1
ATOM 662 C CA . LEU A 1 85 ? -1.995 -0.535 -3.348 1.00 94.75 85 LEU A CA 1
ATOM 663 C C . LEU A 1 85 ? -0.990 0.084 -4.326 1.00 94.75 85 LEU A C 1
ATOM 665 O O . LEU A 1 85 ? -0.079 -0.597 -4.791 1.00 94.75 85 LEU A O 1
ATOM 669 N N . LYS A 1 86 ? -1.098 1.393 -4.577 1.00 93.19 86 LYS A N 1
ATOM 670 C CA . LYS A 1 86 ? -0.146 2.143 -5.399 1.00 93.19 86 LYS A CA 1
ATOM 671 C C . LYS A 1 86 ? 1.281 1.989 -4.903 1.00 93.19 86 LYS A C 1
ATOM 673 O O . LYS A 1 86 ? 2.144 1.619 -5.693 1.00 93.19 86 LYS A O 1
ATOM 678 N N . SER A 1 87 ? 1.524 2.277 -3.622 1.00 94.50 87 SER A N 1
ATOM 679 C CA . SER A 1 87 ? 2.872 2.260 -3.052 1.00 94.50 87 SER A CA 1
ATOM 680 C C . SER A 1 87 ? 3.509 0.877 -3.140 1.00 94.50 87 SER A C 1
ATOM 682 O O . SER A 1 87 ? 4.707 0.784 -3.380 1.00 94.50 87 SER A O 1
ATOM 684 N N . LEU A 1 88 ? 2.711 -0.189 -3.035 1.00 95.31 88 LEU A N 1
ATOM 685 C CA . LEU A 1 88 ? 3.170 -1.564 -3.216 1.00 95.31 88 LEU A CA 1
ATOM 686 C C . LEU A 1 88 ? 3.473 -1.902 -4.680 1.00 95.31 88 LEU A C 1
ATOM 688 O O . LEU A 1 88 ? 4.466 -2.574 -4.956 1.00 95.31 88 LEU A O 1
ATOM 692 N N . LEU A 1 89 ? 2.663 -1.426 -5.630 1.00 96.00 89 LEU A N 1
ATOM 693 C CA . LEU A 1 89 ? 2.897 -1.661 -7.059 1.00 96.00 89 LEU A CA 1
ATOM 694 C C . LEU A 1 89 ? 4.164 -0.963 -7.563 1.00 96.00 89 LEU A C 1
ATOM 696 O O . LEU A 1 89 ? 4.891 -1.535 -8.370 1.00 96.00 89 LEU A O 1
ATOM 700 N N . VAL A 1 90 ? 4.454 0.239 -7.060 1.00 96.00 90 VAL A N 1
ATOM 701 C CA . VAL A 1 90 ? 5.670 0.992 -7.416 1.00 96.00 90 VAL A CA 1
ATOM 702 C C . VAL A 1 90 ? 6.821 0.786 -6.426 1.00 96.00 90 VAL A C 1
ATOM 704 O O . VAL A 1 90 ? 7.828 1.484 -6.497 1.00 96.00 90 VAL A O 1
ATOM 707 N N . ALA A 1 91 ? 6.705 -0.166 -5.494 1.00 96.00 91 ALA A N 1
ATOM 708 C CA . ALA A 1 91 ? 7.781 -0.479 -4.561 1.00 96.00 91 ALA A CA 1
ATOM 709 C C . ALA A 1 91 ? 8.997 -1.065 -5.295 1.00 96.00 91 ALA A C 1
ATOM 711 O O . ALA A 1 91 ? 8.850 -1.864 -6.224 1.00 96.00 91 ALA A O 1
ATOM 712 N N . ASN A 1 92 ? 10.206 -0.752 -4.813 1.00 96.44 92 ASN A N 1
ATOM 713 C CA . ASN A 1 92 ? 11.455 -1.289 -5.369 1.00 96.44 92 ASN A CA 1
ATOM 714 C C . ASN A 1 92 ? 11.447 -2.820 -5.470 1.00 96.44 92 ASN A C 1
ATOM 716 O O . ASN A 1 92 ? 11.935 -3.367 -6.457 1.00 96.44 92 ASN A O 1
ATOM 720 N N . SER A 1 93 ? 10.851 -3.507 -4.495 1.00 97.19 93 SER A N 1
ATOM 721 C CA . SER A 1 93 ? 10.732 -4.964 -4.496 1.00 97.19 93 SER A CA 1
ATOM 722 C C . SER A 1 93 ? 9.897 -5.467 -5.677 1.00 97.19 93 SER A C 1
ATOM 724 O O . SER A 1 93 ? 10.302 -6.407 -6.360 1.00 97.19 93 SER A O 1
ATOM 726 N N . THR A 1 94 ? 8.770 -4.818 -5.974 1.00 97.50 94 THR A N 1
ATOM 727 C CA . THR A 1 94 ? 7.899 -5.135 -7.116 1.00 97.50 94 THR A CA 1
ATOM 728 C C . THR A 1 94 ? 8.601 -4.829 -8.440 1.00 97.50 94 THR A C 1
ATOM 730 O O . THR A 1 94 ? 8.677 -5.692 -9.318 1.00 97.50 94 THR A O 1
ATOM 733 N N . LEU A 1 95 ? 9.199 -3.640 -8.576 1.00 98.06 95 LEU A N 1
ATOM 734 C CA . LEU A 1 95 ? 9.902 -3.237 -9.800 1.00 98.06 95 LEU A CA 1
ATOM 735 C C . LEU A 1 95 ? 11.138 -4.111 -10.079 1.00 98.06 95 LEU A C 1
ATOM 737 O O . LEU A 1 95 ? 11.407 -4.462 -11.228 1.00 98.06 95 LEU A O 1
ATOM 741 N N . ALA A 1 96 ? 11.867 -4.536 -9.044 1.00 98.12 96 ALA A N 1
ATOM 742 C CA . ALA A 1 96 ? 12.999 -5.451 -9.178 1.00 98.12 96 ALA A CA 1
ATOM 743 C C . ALA A 1 96 ? 12.577 -6.842 -9.675 1.00 98.12 96 ALA A C 1
ATOM 745 O O . ALA A 1 96 ? 13.283 -7.459 -10.484 1.00 98.12 96 ALA A O 1
ATOM 746 N N . GLN A 1 97 ? 11.425 -7.339 -9.217 1.00 98.00 97 GLN A N 1
ATOM 747 C CA . GLN A 1 97 ? 10.853 -8.593 -9.705 1.00 98.00 97 GLN A CA 1
ATOM 748 C C . GLN A 1 97 ? 10.445 -8.482 -11.174 1.00 98.00 97 GLN A C 1
ATOM 750 O O . GLN A 1 97 ? 10.811 -9.350 -11.968 1.00 98.00 97 GLN A O 1
ATOM 755 N N . LEU A 1 98 ? 9.780 -7.388 -11.560 1.00 98.19 98 LEU A N 1
ATOM 756 C CA . LEU A 1 98 ? 9.424 -7.116 -12.956 1.00 98.19 98 LEU A CA 1
ATOM 757 C C . LEU A 1 98 ? 10.657 -7.033 -13.860 1.00 98.19 98 LEU A C 1
ATOM 759 O O . LEU A 1 98 ? 10.718 -7.705 -14.886 1.00 98.19 98 LEU A O 1
ATOM 763 N N . SER A 1 99 ? 11.676 -6.286 -13.442 1.00 98.25 99 SER A N 1
ATOM 764 C CA . SER A 1 99 ? 12.966 -6.189 -14.136 1.00 98.25 99 SER A CA 1
ATOM 765 C C . SER A 1 99 ? 13.588 -7.565 -14.399 1.00 98.25 99 SER A C 1
ATOM 767 O O . SER A 1 99 ? 14.068 -7.850 -15.495 1.00 98.25 99 SER A O 1
ATOM 769 N N . SER A 1 100 ? 13.519 -8.458 -13.407 1.00 97.88 100 SER A N 1
ATOM 770 C CA . SER A 1 100 ? 14.045 -9.824 -13.517 1.00 97.88 100 SER A CA 1
ATOM 771 C C . SER A 1 100 ? 13.224 -10.689 -14.470 1.00 97.88 100 SER A C 1
ATOM 773 O O . SER A 1 100 ? 13.790 -11.468 -15.228 1.00 97.88 100 SER A O 1
ATOM 775 N N . ARG A 1 101 ? 11.896 -10.535 -14.464 1.00 97.50 101 ARG A N 1
ATOM 776 C CA . ARG A 1 101 ? 10.974 -11.269 -15.345 1.00 97.50 101 ARG A CA 1
ATOM 777 C C . ARG A 1 101 ? 11.167 -10.920 -16.824 1.00 97.50 101 ARG A C 1
ATOM 779 O O . ARG A 1 101 ? 10.961 -11.781 -17.670 1.00 97.50 101 ARG A O 1
ATOM 786 N N . TYR A 1 102 ? 11.613 -9.700 -17.123 1.00 98.12 102 TYR A N 1
ATOM 787 C CA . TYR A 1 102 ? 11.998 -9.272 -18.474 1.00 98.12 102 TYR A CA 1
ATOM 788 C C . TYR A 1 102 ? 13.481 -9.491 -18.812 1.00 98.12 102 TYR A C 1
ATOM 790 O O . TYR A 1 102 ? 13.933 -9.063 -19.874 1.00 98.12 102 TYR A O 1
ATOM 798 N N . ASP A 1 103 ? 14.247 -10.121 -17.918 1.00 97.75 103 ASP A N 1
ATOM 799 C CA . ASP A 1 103 ? 15.688 -10.345 -18.068 1.00 97.75 103 ASP A CA 1
ATOM 800 C C . ASP A 1 103 ? 16.498 -9.060 -18.354 1.00 97.75 103 ASP A C 1
ATOM 802 O O . ASP A 1 103 ? 17.525 -9.050 -19.030 1.00 97.75 103 ASP A O 1
ATOM 806 N N . PHE A 1 104 ? 16.066 -7.920 -17.812 1.00 98.12 104 PHE A N 1
ATOM 807 C CA . PHE A 1 104 ? 16.827 -6.673 -17.921 1.00 98.12 104 PHE A CA 1
ATOM 808 C C . PHE A 1 104 ? 18.218 -6.739 -17.262 1.00 98.12 104 PHE A C 1
ATOM 810 O O . PHE A 1 104 ? 19.169 -6.196 -17.838 1.00 98.12 104 PHE A O 1
ATOM 817 N N . PRO A 1 105 ? 18.416 -7.420 -16.113 1.00 97.94 105 PRO A N 1
ATOM 818 C CA . PRO A 1 105 ? 19.730 -7.495 -15.480 1.00 97.94 105 PRO A CA 1
ATOM 819 C C . PRO A 1 105 ? 20.810 -8.156 -16.348 1.00 97.94 105 PRO A C 1
ATOM 821 O O . PRO A 1 105 ? 21.979 -7.778 -16.241 1.00 97.94 105 PRO A O 1
ATOM 824 N N . SER A 1 106 ? 20.467 -9.099 -17.234 1.00 97.38 106 SER A N 1
ATOM 825 C CA . SER A 1 106 ? 21.453 -9.740 -18.123 1.00 97.38 106 SER A CA 1
ATOM 826 C C . SER A 1 106 ? 22.059 -8.753 -19.129 1.00 97.38 106 SER A C 1
ATOM 828 O O . SER A 1 106 ? 23.239 -8.868 -19.485 1.00 97.38 106 SER A O 1
ATOM 830 N N . ARG A 1 107 ? 21.285 -7.728 -19.503 1.00 97.38 107 ARG A N 1
ATOM 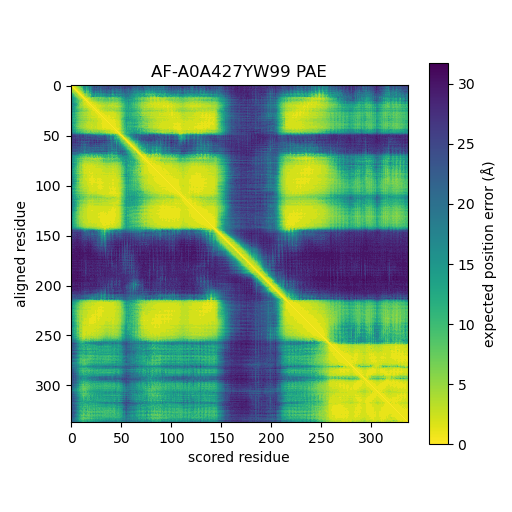831 C CA . ARG A 1 107 ? 21.646 -6.656 -20.441 1.00 97.38 107 ARG A CA 1
ATOM 832 C C . ARG A 1 107 ? 22.436 -5.523 -19.782 1.00 97.38 107 ARG A C 1
ATOM 834 O O . ARG A 1 107 ? 23.066 -4.736 -20.481 1.00 97.38 107 ARG A O 1
ATOM 841 N N . LEU A 1 108 ? 22.441 -5.452 -18.448 1.00 96.94 108 LEU A N 1
ATOM 842 C CA . LEU A 1 108 ? 23.097 -4.385 -17.696 1.00 96.94 108 LEU A CA 1
ATOM 843 C C . LEU A 1 108 ? 24.626 -4.431 -17.848 1.00 96.94 108 LEU A C 1
ATOM 845 O O . LEU A 1 108 ? 25.277 -5.432 -17.514 1.00 96.94 108 LEU A O 1
ATOM 849 N N . LEU A 1 109 ? 25.193 -3.313 -18.295 1.00 95.25 109 LEU A N 1
ATOM 850 C CA . LEU A 1 109 ? 26.619 -3.049 -18.431 1.00 95.25 109 LEU A CA 1
ATOM 851 C C . LEU A 1 109 ? 27.140 -2.385 -17.151 1.00 95.25 109 LEU A C 1
ATOM 853 O O . LEU A 1 109 ? 26.748 -1.273 -16.793 1.00 95.25 109 LEU A O 1
ATOM 857 N N . ALA A 1 110 ? 28.050 -3.064 -16.460 1.00 94.19 110 ALA A N 1
ATOM 858 C CA . ALA A 1 110 ? 28.675 -2.596 -15.228 1.00 94.19 110 ALA A CA 1
ATOM 859 C C . ALA A 1 110 ? 30.181 -2.895 -15.251 1.00 94.19 110 ALA A C 1
ATOM 861 O O . ALA A 1 110 ? 30.669 -3.597 -16.137 1.00 94.19 110 ALA A O 1
ATOM 862 N N . GLY A 1 111 ? 30.931 -2.352 -14.287 1.00 91.75 111 GLY A N 1
ATOM 863 C CA . GLY A 1 111 ? 32.352 -2.678 -14.152 1.00 91.75 111 GLY A CA 1
ATOM 864 C C . GLY A 1 111 ? 32.536 -4.182 -13.878 1.00 91.75 111 GLY A C 1
ATOM 865 O O . GLY A 1 111 ? 31.760 -4.718 -13.085 1.00 91.75 111 GLY A O 1
ATOM 866 N N . PRO A 1 112 ? 33.540 -4.868 -14.465 1.00 90.88 112 PRO A N 1
ATOM 867 C CA . PRO A 1 112 ? 33.673 -6.328 -14.360 1.00 90.88 112 PRO A CA 1
ATOM 868 C C . PRO A 1 112 ? 33.698 -6.862 -12.920 1.00 90.88 112 PRO A C 1
ATOM 870 O O . PRO A 1 112 ? 33.138 -7.915 -12.638 1.00 90.88 112 PRO A O 1
ATOM 873 N N . SER A 1 113 ? 34.300 -6.114 -11.992 1.00 91.56 113 SER A N 1
ATOM 874 C CA . SER A 1 113 ? 34.389 -6.481 -10.573 1.00 91.56 113 SER A CA 1
ATOM 875 C C . SER A 1 113 ? 33.088 -6.288 -9.786 1.00 91.56 113 SER A C 1
ATOM 877 O O . SER A 1 113 ? 32.915 -6.900 -8.738 1.00 91.56 113 SER A O 1
ATOM 879 N N . GLU A 1 114 ? 32.170 -5.443 -10.262 1.00 89.44 114 GLU A N 1
ATOM 880 C CA . GLU A 1 114 ? 30.913 -5.104 -9.575 1.00 89.44 114 GLU A CA 1
ATOM 881 C C . GLU A 1 114 ? 29.689 -5.733 -10.259 1.00 89.44 114 GLU A C 1
ATOM 883 O O . GLU A 1 114 ? 28.587 -5.692 -9.715 1.00 89.44 114 GLU A O 1
ATOM 888 N N . GLN A 1 115 ? 29.871 -6.340 -11.437 1.00 92.19 115 GLN A N 1
ATOM 889 C CA . GLN A 1 115 ? 28.792 -6.784 -12.319 1.00 92.19 115 GLN A CA 1
ATOM 890 C C . GL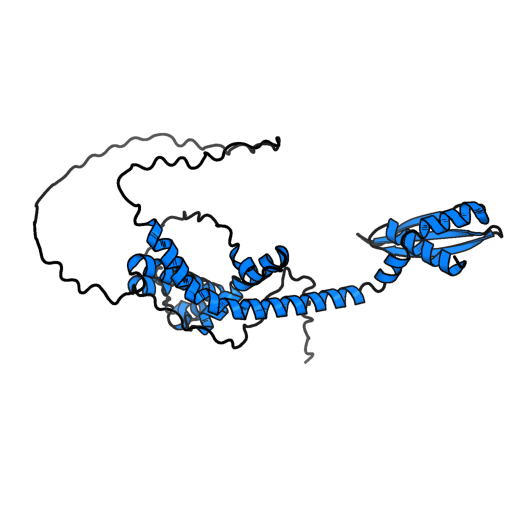N A 1 115 ? 27.808 -7.741 -11.641 1.00 92.19 115 GLN A C 1
ATOM 892 O O . GLN A 1 115 ? 26.601 -7.565 -11.786 1.00 92.19 115 GLN A O 1
ATOM 897 N N . TRP A 1 116 ? 28.297 -8.712 -10.865 1.00 93.88 116 TRP A N 1
ATOM 898 C CA . TRP A 1 116 ? 27.433 -9.655 -10.151 1.00 93.88 116 TRP A CA 1
ATOM 899 C C . TRP A 1 116 ? 26.557 -8.962 -9.099 1.00 93.88 116 TRP A C 1
ATOM 901 O O . TRP A 1 116 ? 25.338 -9.122 -9.096 1.00 93.88 116 TRP A O 1
ATOM 911 N N . ASN A 1 117 ? 27.163 -8.150 -8.231 1.00 93.81 117 ASN A N 1
ATOM 912 C CA . ASN A 1 117 ? 26.445 -7.474 -7.147 1.00 93.81 117 ASN A CA 1
ATOM 913 C C . ASN A 1 117 ? 25.442 -6.454 -7.692 1.00 93.81 117 ASN A C 1
ATOM 915 O O . ASN A 1 117 ? 24.313 -6.375 -7.218 1.00 93.81 117 ASN A O 1
ATOM 919 N N . VAL A 1 118 ? 25.839 -5.707 -8.723 1.00 92.12 118 VAL A N 1
ATOM 920 C CA . VAL A 1 118 ? 25.001 -4.694 -9.369 1.00 92.12 118 VAL A CA 1
ATOM 921 C C . VAL A 1 118 ? 23.801 -5.347 -10.064 1.00 92.12 118 VAL A C 1
ATOM 923 O O . VAL A 1 118 ? 22.686 -4.859 -9.927 1.00 92.12 118 VAL A O 1
ATOM 926 N N . ARG A 1 119 ? 23.978 -6.484 -10.748 1.00 95.62 119 ARG A N 1
ATOM 927 C CA . ARG A 1 119 ? 22.863 -7.194 -11.405 1.00 95.62 119 ARG A CA 1
ATOM 928 C C . ARG A 1 119 ? 21.862 -7.799 -10.424 1.00 95.62 119 ARG A C 1
ATOM 930 O O . ARG A 1 119 ? 20.674 -7.841 -10.729 1.00 95.62 119 ARG A O 1
ATOM 937 N N . ASN A 1 120 ? 22.328 -8.250 -9.262 1.00 95.44 120 ASN A N 1
ATOM 938 C CA . ASN A 1 120 ? 21.475 -8.897 -8.264 1.00 95.44 120 ASN A CA 1
ATOM 939 C C . ASN A 1 120 ? 20.862 -7.917 -7.249 1.00 95.44 120 ASN A C 1
ATOM 941 O O . ASN A 1 120 ? 19.874 -8.250 -6.593 1.00 95.44 120 ASN A O 1
ATOM 945 N N . GLY A 1 121 ? 21.408 -6.705 -7.131 1.00 96.94 121 GLY A N 1
ATOM 946 C CA . GLY A 1 121 ? 20.915 -5.685 -6.212 1.00 96.94 121 GLY A CA 1
ATOM 947 C C . GLY A 1 121 ? 19.472 -5.283 -6.517 1.00 96.94 121 GLY A C 1
ATOM 948 O O . GLY A 1 121 ? 19.163 -4.851 -7.624 1.00 96.94 121 GLY A O 1
ATOM 949 N N . GLU A 1 122 ? 18.585 -5.388 -5.526 1.00 97.25 122 GLU A N 1
ATOM 950 C CA . GLU A 1 122 ? 17.165 -5.030 -5.662 1.00 97.25 122 GLU A CA 1
ATOM 951 C C . GLU A 1 122 ? 16.983 -3.601 -6.178 1.00 97.25 122 GLU A C 1
ATOM 953 O O . GLU A 1 122 ? 16.353 -3.394 -7.212 1.00 97.25 122 GLU A O 1
ATOM 958 N N . LYS A 1 123 ? 17.632 -2.630 -5.527 1.00 96.25 123 LYS A N 1
ATOM 959 C CA . LYS A 1 123 ? 17.579 -1.224 -5.937 1.00 96.25 123 LYS A CA 1
ATOM 960 C C . LYS A 1 123 ? 18.058 -1.017 -7.374 1.00 96.25 123 LYS A C 1
ATOM 962 O O . LYS A 1 123 ? 17.455 -0.257 -8.116 1.00 96.25 123 LYS A O 1
ATOM 967 N N . THR A 1 124 ? 19.120 -1.702 -7.794 1.00 96.06 124 THR A N 1
ATOM 968 C CA . THR A 1 124 ? 19.610 -1.584 -9.172 1.00 96.06 124 THR A CA 1
ATOM 969 C C . THR A 1 124 ? 18.608 -2.149 -10.172 1.00 96.06 124 THR A C 1
ATOM 971 O O . THR A 1 124 ? 18.373 -1.527 -11.203 1.00 96.06 124 THR A O 1
ATOM 974 N N . ARG A 1 125 ? 17.995 -3.300 -9.875 1.00 98.00 125 ARG A N 1
ATOM 975 C CA . ARG A 1 125 ? 16.974 -3.901 -10.742 1.00 98.00 125 ARG A CA 1
ATOM 976 C C . ARG A 1 125 ? 15.722 -3.029 -10.841 1.00 98.00 125 ARG A C 1
ATOM 978 O O . ARG A 1 125 ? 15.203 -2.885 -11.945 1.00 98.00 125 ARG A O 1
ATOM 985 N N . ALA A 1 126 ? 15.284 -2.430 -9.731 1.00 97.25 126 ALA A N 1
ATOM 986 C CA . ALA A 1 126 ? 14.181 -1.470 -9.702 1.00 97.25 126 ALA A CA 1
ATOM 987 C C . ALA A 1 126 ? 14.485 -0.241 -10.573 1.00 97.25 126 ALA A C 1
ATOM 989 O O . ALA A 1 126 ? 13.766 0.016 -11.535 1.00 97.25 126 ALA A O 1
ATOM 990 N N . ASN A 1 127 ? 15.624 0.418 -10.332 1.00 95.81 127 ASN A N 1
ATOM 991 C CA . ASN A 1 127 ? 16.072 1.563 -11.127 1.00 95.81 127 ASN A CA 1
ATOM 992 C C . ASN A 1 127 ? 16.203 1.224 -12.621 1.00 95.81 127 ASN A C 1
ATOM 994 O O . ASN A 1 127 ? 15.970 2.074 -13.473 1.00 95.81 127 ASN A O 1
ATOM 998 N N . LEU A 1 128 ? 16.600 -0.009 -12.960 1.00 97.25 128 LEU A N 1
ATOM 999 C CA . LEU A 1 128 ? 16.708 -0.451 -14.349 1.00 97.25 128 LEU A CA 1
ATOM 1000 C C . LEU A 1 128 ? 15.338 -0.539 -15.035 1.00 97.25 128 LEU A C 1
ATOM 1002 O O . LEU A 1 128 ? 15.231 -0.205 -16.212 1.00 97.25 128 LEU A O 1
ATOM 1006 N N . PHE A 1 129 ? 14.296 -0.954 -14.310 1.00 98.25 129 PHE A N 1
ATOM 1007 C CA . PHE A 1 129 ? 12.927 -0.950 -14.826 1.00 98.25 129 PHE A CA 1
ATOM 1008 C C . PHE A 1 129 ? 12.428 0.482 -15.065 1.00 98.25 129 PHE A C 1
ATOM 1010 O O . PHE A 1 129 ? 11.903 0.773 -16.136 1.00 98.25 129 PHE A O 1
ATOM 1017 N N . GLU A 1 130 ? 12.651 1.395 -14.117 1.00 97.50 130 GLU A N 1
ATOM 1018 C CA . GLU A 1 130 ? 12.286 2.814 -14.265 1.00 97.50 130 GLU A CA 1
ATOM 1019 C C . GLU A 1 130 ? 13.032 3.478 -15.429 1.00 97.50 130 GLU A C 1
ATOM 1021 O O . GLU A 1 130 ? 12.419 4.123 -16.278 1.00 97.50 130 GLU A O 1
ATOM 1026 N N . ALA A 1 131 ? 14.348 3.255 -15.525 1.00 96.00 131 ALA A N 1
ATOM 1027 C CA . ALA A 1 131 ? 15.161 3.753 -16.629 1.00 96.00 131 ALA A CA 1
ATOM 1028 C C . ALA A 1 131 ? 14.664 3.220 -17.979 1.00 96.00 131 ALA A C 1
ATOM 1030 O O . ALA A 1 131 ? 14.672 3.951 -18.965 1.00 96.00 131 ALA A O 1
ATOM 1031 N N . TYR A 1 132 ? 14.193 1.972 -18.029 1.00 98.12 132 TYR A N 1
ATOM 1032 C CA . TYR A 1 132 ? 13.596 1.403 -19.232 1.00 98.12 132 TYR A CA 1
ATOM 1033 C C . TYR A 1 132 ? 12.310 2.120 -19.641 1.00 98.12 132 TYR A C 1
ATOM 1035 O O . TYR A 1 132 ? 12.168 2.491 -20.804 1.00 98.12 132 TYR A O 1
ATOM 1043 N N . VAL A 1 133 ? 11.403 2.369 -18.690 1.00 97.50 133 VAL A N 1
ATOM 1044 C CA . VAL A 1 133 ? 10.169 3.139 -18.922 1.00 97.50 133 VAL A CA 1
ATOM 1045 C C . VAL A 1 133 ? 10.496 4.543 -19.443 1.00 97.50 133 VAL A C 1
ATOM 1047 O O . VAL A 1 133 ? 9.938 4.967 -20.456 1.00 97.50 133 VAL A O 1
ATOM 1050 N N . ALA A 1 134 ? 11.450 5.233 -18.814 1.00 94.88 134 ALA A N 1
ATOM 1051 C CA . ALA A 1 134 ? 11.905 6.551 -19.252 1.00 94.88 134 ALA A CA 1
ATOM 1052 C C . ALA A 1 134 ? 12.558 6.511 -20.647 1.00 94.88 134 ALA A C 1
ATOM 1054 O O . ALA A 1 134 ? 12.323 7.385 -21.480 1.00 94.88 134 ALA A O 1
ATOM 1055 N N . GLY A 1 135 ? 13.345 5.472 -20.936 1.00 95.44 135 GLY A N 1
ATOM 1056 C CA . GLY A 1 135 ? 13.970 5.264 -22.241 1.00 95.44 135 GLY A CA 1
ATOM 1057 C C . GLY A 1 135 ? 12.959 5.011 -23.358 1.00 95.44 135 GLY A C 1
ATOM 1058 O O . GLY A 1 135 ? 13.131 5.540 -24.454 1.00 95.44 135 GLY A O 1
ATOM 1059 N N . LEU A 1 136 ? 11.888 4.259 -23.085 1.00 95.94 136 LEU A N 1
ATOM 1060 C CA . LEU A 1 136 ? 10.773 4.075 -24.021 1.00 95.94 136 LEU A CA 1
ATOM 1061 C C . LEU A 1 136 ? 10.090 5.400 -24.334 1.00 95.94 136 LEU A C 1
ATOM 1063 O O . LEU A 1 136 ? 9.893 5.726 -25.502 1.00 95.94 136 LEU A O 1
ATOM 1067 N N . TYR A 1 137 ? 9.781 6.169 -23.292 1.00 95.00 137 TYR A N 1
ATOM 1068 C CA . TYR A 1 137 ? 9.164 7.479 -23.423 1.00 95.00 137 TYR A CA 1
ATOM 1069 C C . TYR A 1 137 ? 10.012 8.421 -24.286 1.00 95.00 137 TYR A C 1
ATOM 1071 O O . TYR A 1 137 ? 9.557 8.920 -25.315 1.00 95.00 137 TYR A O 1
ATOM 1079 N N . ALA A 1 138 ? 11.287 8.588 -23.924 1.00 92.81 138 ALA A N 1
ATOM 1080 C CA . ALA A 1 138 ? 12.217 9.452 -24.642 1.00 92.81 138 ALA A CA 1
ATOM 1081 C C . ALA A 1 138 ? 12.482 8.973 -26.079 1.00 92.81 138 ALA A C 1
ATOM 1083 O O . ALA A 1 138 ? 12.625 9.788 -26.989 1.00 92.81 138 ALA A O 1
ATOM 1084 N N . SER A 1 139 ? 12.535 7.657 -26.309 1.00 93.31 139 SER A N 1
ATOM 1085 C CA . SER A 1 139 ? 12.682 7.102 -27.656 1.00 93.31 139 SER A CA 1
ATOM 1086 C C . SER A 1 139 ? 11.453 7.373 -28.516 1.00 93.31 139 SER A C 1
ATOM 1088 O O . SER A 1 139 ? 11.613 7.654 -29.703 1.00 93.31 139 SER A O 1
ATOM 1090 N N . TYR A 1 140 ? 10.248 7.301 -27.945 1.00 93.50 140 TYR A N 1
ATOM 1091 C CA . TYR A 1 140 ? 9.020 7.624 -28.666 1.00 93.50 140 TYR A CA 1
ATOM 1092 C C . TYR A 1 140 ? 8.971 9.108 -29.027 1.00 93.50 140 TYR A C 1
ATOM 1094 O O . TYR A 1 140 ? 8.687 9.437 -30.171 1.00 93.50 140 TYR A O 1
ATOM 1102 N N . LEU A 1 141 ? 9.325 10.007 -28.103 1.00 91.69 141 LEU A N 1
ATOM 1103 C CA . LEU A 1 141 ? 9.379 11.445 -28.392 1.00 91.69 141 LEU A CA 1
ATOM 1104 C C . LEU A 1 141 ? 10.303 11.784 -29.571 1.00 91.69 141 LEU A C 1
ATOM 1106 O O . LEU A 1 141 ? 10.026 12.705 -30.330 1.00 91.69 141 LEU A O 1
ATOM 1110 N N . LYS A 1 142 ? 11.399 11.037 -29.750 1.00 90.25 142 LYS A N 1
ATOM 1111 C CA . LYS A 1 142 ? 12.348 11.269 -30.850 1.00 90.25 142 LYS A CA 1
ATOM 1112 C C . LYS A 1 142 ? 11.951 10.628 -32.178 1.00 90.25 142 LYS A C 1
ATOM 1114 O O . LYS A 1 142 ? 12.318 11.149 -33.229 1.00 90.25 142 LYS A O 1
ATOM 1119 N N . HIS A 1 143 ? 11.304 9.465 -32.146 1.00 90.12 143 HIS A N 1
ATOM 1120 C CA . HIS A 1 143 ? 11.136 8.613 -33.332 1.00 90.12 143 HIS A CA 1
ATOM 1121 C C . HIS A 1 143 ? 9.677 8.262 -33.661 1.00 90.12 143 HIS A C 1
ATOM 1123 O O . HIS A 1 143 ? 9.414 7.667 -34.707 1.00 90.12 143 HIS A O 1
ATOM 1129 N N . GLY A 1 144 ? 8.730 8.622 -32.794 1.00 88.44 144 GLY A N 1
ATOM 1130 C CA . GLY A 1 144 ? 7.334 8.203 -32.862 1.00 88.44 144 GLY A CA 1
ATOM 1131 C C . GLY A 1 144 ? 7.152 6.686 -32.735 1.00 88.44 144 GLY A C 1
ATOM 1132 O O . GLY A 1 144 ? 8.047 5.951 -32.320 1.00 88.44 144 GLY A O 1
ATOM 1133 N N . ASP A 1 145 ? 5.975 6.207 -33.143 1.00 77.31 145 ASP A N 1
ATOM 1134 C CA . ASP A 1 145 ? 5.594 4.783 -33.107 1.00 77.31 145 ASP A CA 1
ATOM 1135 C C . ASP A 1 145 ? 6.279 3.942 -34.205 1.00 77.31 145 ASP A C 1
ATOM 1137 O O . ASP A 1 145 ? 6.219 2.714 -34.216 1.00 77.31 145 ASP A O 1
ATOM 1141 N N . GLY A 1 146 ? 6.926 4.603 -35.170 1.00 63.22 146 GLY A N 1
ATOM 1142 C CA . GLY A 1 146 ? 7.312 4.005 -36.439 1.00 63.22 146 GLY A CA 1
ATOM 1143 C C . GLY A 1 146 ? 8.742 4.307 -36.840 1.00 63.22 146 GLY A C 1
ATOM 1144 O O . GLY A 1 146 ? 8.951 4.975 -37.850 1.00 63.22 146 GLY A O 1
ATOM 1145 N N . GLY A 1 147 ? 9.721 3.683 -36.178 1.00 55.38 147 GLY A N 1
ATOM 1146 C CA . GLY A 1 147 ? 11.114 3.586 -36.654 1.00 55.38 147 GLY A CA 1
ATOM 1147 C C . GLY A 1 147 ? 11.297 2.936 -38.046 1.00 55.38 147 GLY A C 1
ATOM 1148 O O . GLY A 1 147 ? 12.373 2.442 -38.357 1.00 55.38 147 GLY A O 1
ATOM 1149 N N . VAL A 1 148 ? 10.250 2.902 -38.876 1.00 52.88 148 VAL A N 1
ATOM 1150 C CA . VAL A 1 148 ? 10.186 2.338 -40.223 1.00 52.88 148 VAL A CA 1
ATOM 1151 C C . VAL A 1 148 ? 10.111 3.415 -41.320 1.00 52.88 148 VAL A C 1
ATOM 1153 O O . VAL A 1 148 ? 10.438 3.096 -42.456 1.00 52.88 148 VAL A O 1
ATOM 1156 N N . ASN A 1 149 ? 9.796 4.692 -41.052 1.00 50.22 149 ASN A N 1
ATOM 1157 C CA . ASN A 1 149 ? 9.650 5.684 -42.137 1.00 50.22 149 ASN A CA 1
ATOM 1158 C C . ASN A 1 149 ? 10.569 6.905 -42.018 1.00 50.22 149 ASN A C 1
ATOM 1160 O O . ASN A 1 149 ? 10.191 7.956 -41.514 1.00 50.22 149 ASN A O 1
ATOM 1164 N N . GLY A 1 150 ? 11.761 6.760 -42.600 1.00 47.06 150 GLY A N 1
ATOM 1165 C CA . GLY A 1 150 ? 12.678 7.855 -42.915 1.00 47.06 150 GLY A CA 1
ATOM 1166 C C . GLY A 1 150 ? 13.456 7.643 -44.215 1.00 47.06 150 GLY A C 1
ATOM 1167 O O . GLY A 1 150 ? 14.532 8.205 -44.367 1.00 47.06 150 GLY A O 1
ATOM 1168 N N . ASN A 1 151 ? 12.948 6.838 -45.158 1.00 45.19 151 ASN A N 1
ATOM 1169 C CA . ASN A 1 151 ? 13.472 6.792 -46.528 1.00 45.19 151 ASN A CA 1
ATOM 1170 C C . ASN A 1 151 ? 12.643 7.741 -47.413 1.00 45.19 151 ASN A C 1
ATOM 1172 O O . ASN A 1 151 ? 11.941 7.331 -48.332 1.00 45.19 151 ASN A O 1
ATOM 1176 N N . GLY A 1 152 ? 12.668 9.025 -47.052 1.00 44.84 152 GLY A N 1
ATOM 1177 C CA . GLY A 1 152 ? 12.000 10.124 -47.745 1.00 44.84 152 GLY A CA 1
ATOM 1178 C C . GLY A 1 152 ? 13.033 11.079 -48.326 1.00 44.84 152 GLY A C 1
ATOM 1179 O O . GLY A 1 152 ? 13.331 12.113 -47.747 1.00 44.84 152 GLY A O 1
ATOM 1180 N N . ASN A 1 153 ? 13.607 10.658 -49.447 1.00 50.25 153 ASN A N 1
ATOM 1181 C CA . ASN A 1 153 ? 14.362 11.407 -50.450 1.00 50.25 153 ASN A CA 1
ATOM 1182 C C . ASN A 1 153 ? 14.211 12.954 -50.381 1.00 50.25 153 ASN A C 1
ATOM 1184 O O . ASN A 1 153 ? 13.317 13.527 -51.000 1.00 50.25 153 ASN A O 1
ATOM 1188 N N . GLY A 1 154 ? 15.108 13.631 -49.658 1.00 40.34 154 GLY A N 1
ATOM 1189 C CA . GLY A 1 154 ? 15.253 15.089 -49.638 1.00 40.34 154 GLY A CA 1
ATOM 1190 C C . GLY A 1 154 ? 16.547 15.507 -50.330 1.00 40.34 154 GLY A C 1
ATOM 1191 O O . GLY A 1 154 ? 17.589 15.634 -49.696 1.00 40.34 154 GLY A O 1
ATOM 1192 N N . HIS A 1 155 ? 16.481 15.662 -51.651 1.00 44.62 155 HIS A N 1
ATOM 1193 C CA . HIS A 1 155 ? 17.524 16.276 -52.470 1.00 44.62 155 HIS A CA 1
ATOM 1194 C C . HIS A 1 155 ? 17.602 17.791 -52.217 1.00 44.62 155 HIS A C 1
ATOM 1196 O O . HIS A 1 155 ? 16.576 18.466 -52.212 1.00 44.62 155 HIS A O 1
ATOM 1202 N N . GLY A 1 156 ? 18.830 18.319 -52.170 1.00 38.00 156 GLY A N 1
ATOM 1203 C CA . GLY A 1 156 ? 19.149 19.741 -52.356 1.00 38.00 156 GLY A CA 1
ATOM 1204 C C . GLY A 1 156 ? 19.284 20.523 -51.045 1.00 38.00 156 GLY A C 1
ATOM 1205 O O . GLY A 1 156 ? 18.472 20.393 -50.148 1.00 38.00 156 GLY A O 1
ATOM 1206 N N . ASN A 1 157 ? 20.270 21.383 -50.840 1.00 37.69 157 ASN A N 1
ATOM 1207 C CA . ASN A 1 157 ? 21.311 21.892 -51.717 1.00 37.69 157 ASN A CA 1
ATOM 1208 C C . ASN A 1 157 ? 22.418 22.443 -50.804 1.00 37.69 157 ASN A C 1
ATOM 1210 O O . ASN A 1 157 ? 22.134 22.932 -49.709 1.00 37.69 157 ASN A O 1
ATOM 1214 N N . GLY A 1 158 ? 23.672 22.343 -51.235 1.00 40.28 158 GLY A N 1
ATOM 1215 C CA . GLY A 1 158 ? 24.800 22.866 -50.476 1.00 40.28 158 GLY A CA 1
ATOM 1216 C C . GLY A 1 158 ? 24.755 24.387 -50.360 1.00 40.28 158 GLY A C 1
ATOM 1217 O O . GLY A 1 158 ? 24.340 25.078 -51.286 1.00 40.28 158 GLY A O 1
ATOM 1218 N N . ASN A 1 159 ? 25.277 24.910 -49.254 1.00 37.25 159 ASN A N 1
ATOM 1219 C CA . ASN A 1 159 ? 26.137 26.077 -49.352 1.00 37.25 159 ASN A CA 1
ATOM 1220 C C . ASN A 1 159 ? 27.118 26.116 -48.182 1.00 37.25 159 ASN A C 1
ATOM 1222 O O . ASN A 1 159 ? 26.741 26.205 -47.015 1.00 37.25 159 ASN A O 1
ATOM 1226 N N . ALA A 1 160 ? 28.395 26.029 -48.536 1.00 41.62 160 ALA A N 1
ATOM 1227 C CA . ALA A 1 160 ? 29.504 26.354 -47.669 1.00 41.62 160 ALA A CA 1
ATOM 1228 C C . ALA A 1 160 ? 29.541 27.877 -47.472 1.00 41.62 160 ALA A C 1
ATOM 1230 O O . ALA A 1 160 ? 29.500 28.619 -48.451 1.00 41.62 160 ALA A O 1
ATOM 1231 N N . HIS A 1 161 ? 29.690 28.344 -46.231 1.00 36.62 161 HIS A N 1
ATOM 1232 C CA . HIS A 1 161 ? 30.267 29.661 -45.986 1.00 36.62 161 HIS A CA 1
ATOM 1233 C C . HIS A 1 161 ? 31.318 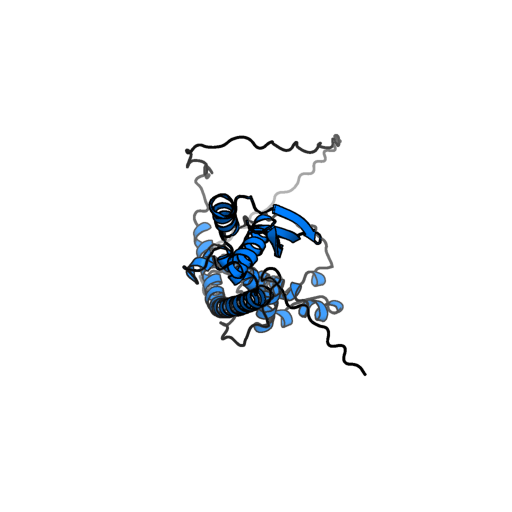29.603 -44.877 1.00 36.62 161 HIS A C 1
ATOM 1235 O O . HIS A 1 161 ? 31.170 28.966 -43.839 1.00 36.62 161 HIS A O 1
ATOM 1241 N N . VAL A 1 162 ? 32.405 30.275 -45.216 1.00 39.19 162 VAL A N 1
ATOM 1242 C CA . VAL A 1 162 ? 33.724 30.425 -44.619 1.00 39.19 162 VAL A CA 1
ATOM 1243 C C . VAL A 1 162 ? 33.758 31.532 -43.545 1.00 39.19 162 VAL A C 1
ATOM 1245 O O . VAL A 1 162 ? 33.071 32.538 -43.701 1.00 39.19 162 VAL A O 1
ATOM 1248 N N . ASN A 1 163 ? 34.661 31.344 -42.568 1.00 34.47 163 ASN A N 1
ATOM 1249 C CA . ASN A 1 163 ? 35.385 32.291 -41.689 1.00 34.47 163 ASN A CA 1
ATOM 1250 C C . ASN A 1 163 ? 34.677 33.157 -40.630 1.00 34.47 163 ASN A C 1
ATOM 1252 O O . ASN A 1 163 ? 33.704 33.851 -40.890 1.00 34.47 163 ASN A O 1
ATOM 1256 N N . GLY A 1 164 ? 35.351 33.264 -39.474 1.00 30.86 164 GLY A N 1
ATOM 1257 C CA . GLY A 1 164 ? 35.182 34.368 -38.525 1.00 30.86 164 GLY A CA 1
ATOM 1258 C C . GLY A 1 164 ? 35.972 34.200 -37.224 1.00 30.86 164 GLY A C 1
ATOM 1259 O O . GLY A 1 164 ? 35.477 33.628 -36.262 1.00 30.86 164 GLY A O 1
ATOM 1260 N N . SER A 1 165 ? 37.207 34.699 -37.207 1.00 36.00 165 SER A N 1
ATOM 1261 C CA . SER A 1 165 ? 38.154 34.686 -36.087 1.00 36.00 165 SER A CA 1
ATOM 1262 C C . SER A 1 165 ? 37.796 35.646 -34.939 1.00 36.00 165 SER A C 1
ATOM 1264 O O . SER A 1 165 ? 37.431 36.787 -35.189 1.00 36.00 165 SER A O 1
ATOM 1266 N N . GLY A 1 166 ? 38.090 35.213 -33.705 1.00 33.22 166 GLY A N 1
ATOM 1267 C CA . GLY A 1 166 ? 38.789 35.990 -32.668 1.00 33.22 166 GLY A CA 1
ATOM 1268 C C . GLY A 1 166 ? 38.031 37.055 -31.865 1.00 33.22 166 GLY A C 1
ATOM 1269 O O . GLY A 1 166 ? 37.697 38.102 -32.396 1.00 33.22 166 GLY A O 1
ATOM 1270 N N . HIS A 1 167 ? 37.988 36.898 -30.535 1.00 34.78 167 HIS A N 1
ATOM 1271 C CA . HIS A 1 167 ? 38.494 37.943 -29.633 1.00 34.78 167 HIS A CA 1
ATOM 1272 C C . HIS A 1 167 ? 38.758 37.431 -28.212 1.00 34.78 167 HIS A C 1
ATOM 1274 O O . HIS A 1 167 ? 37.989 36.660 -27.645 1.00 34.78 167 HIS A O 1
ATOM 1280 N N . VAL A 1 168 ? 39.877 37.898 -27.663 1.00 41.47 168 VAL A N 1
ATOM 1281 C CA . VAL A 1 168 ? 40.339 37.753 -26.282 1.00 41.47 168 VAL A CA 1
ATOM 1282 C C . VAL A 1 168 ? 39.844 38.976 -25.515 1.00 41.47 168 VAL A C 1
ATOM 1284 O O . VAL A 1 168 ? 39.983 40.085 -26.022 1.00 41.47 168 VAL A O 1
ATOM 1287 N N . ASN A 1 169 ? 39.335 38.815 -24.291 1.00 36.19 169 ASN A N 1
ATOM 1288 C CA . ASN A 1 169 ? 39.455 39.882 -23.298 1.00 36.19 169 ASN A CA 1
ATOM 1289 C C . ASN A 1 169 ? 39.403 39.351 -21.865 1.00 36.19 169 ASN A C 1
ATOM 1291 O O . ASN A 1 169 ? 38.487 38.631 -21.474 1.00 36.19 169 ASN A O 1
ATOM 1295 N N . GLY A 1 170 ? 40.434 39.721 -21.106 1.00 35.62 170 GLY A N 1
ATOM 1296 C CA . GLY A 1 170 ? 40.529 39.526 -19.670 1.00 35.62 170 GLY A CA 1
ATOM 1297 C C . GLY A 1 170 ? 39.824 40.647 -18.909 1.00 35.62 170 GLY A C 1
ATOM 1298 O O . GLY A 1 170 ? 39.728 41.778 -19.376 1.00 35.62 170 GLY A O 1
ATOM 1299 N N . GLY A 1 171 ? 39.363 40.322 -17.706 1.00 31.75 171 GLY A N 1
ATOM 1300 C CA . GLY A 1 171 ? 38.771 41.272 -16.773 1.00 31.75 171 GLY A CA 1
ATOM 1301 C C . GLY A 1 171 ? 38.748 40.664 -15.381 1.00 31.75 171 GLY A C 1
ATOM 1302 O O . GLY A 1 171 ? 37.852 39.900 -15.044 1.00 31.75 171 GLY A O 1
ATOM 1303 N N . SER A 1 172 ? 39.784 40.970 -14.605 1.00 35.72 172 SER A N 1
ATOM 1304 C CA . SER A 1 172 ? 39.889 40.677 -13.179 1.00 35.72 172 SER A CA 1
ATOM 1305 C C . SER A 1 172 ? 39.125 41.744 -12.399 1.00 35.72 172 SER A C 1
ATOM 1307 O O . SER A 1 172 ? 39.489 42.916 -12.474 1.00 35.72 172 SER A O 1
ATOM 1309 N N . THR A 1 173 ? 38.106 41.355 -11.631 1.00 36.81 173 THR A N 1
ATOM 1310 C CA . THR A 1 173 ? 37.555 42.178 -10.546 1.00 36.81 173 THR A CA 1
ATOM 1311 C C . THR A 1 173 ? 37.164 41.306 -9.357 1.00 36.81 173 THR A C 1
ATOM 1313 O O . THR A 1 173 ? 36.248 40.490 -9.378 1.00 36.81 173 THR A O 1
ATOM 1316 N N . THR A 1 174 ? 37.912 41.507 -8.281 1.00 38.97 174 THR A N 1
ATOM 1317 C CA . THR A 1 174 ? 37.663 41.044 -6.921 1.00 38.97 174 THR A CA 1
ATOM 1318 C C . THR A 1 174 ? 36.444 41.753 -6.327 1.00 38.97 174 THR A C 1
ATOM 1320 O O . THR A 1 174 ? 36.455 42.981 -6.240 1.00 38.97 174 THR A O 1
ATOM 1323 N N . SER A 1 175 ? 35.432 41.026 -5.839 1.00 37.94 175 SER A N 1
ATOM 1324 C CA . SER A 1 175 ? 34.482 41.592 -4.868 1.00 37.94 175 SER A CA 1
ATOM 1325 C C . SER A 1 175 ? 33.837 40.537 -3.952 1.00 37.94 175 SER A C 1
ATOM 1327 O O . SER A 1 175 ? 33.202 39.589 -4.395 1.00 37.94 175 SER A O 1
ATOM 1329 N N . GLY A 1 176 ? 34.079 40.724 -2.650 1.00 34.28 176 GLY A N 1
ATOM 1330 C CA . GLY A 1 176 ? 33.180 40.505 -1.511 1.00 34.28 176 GLY A CA 1
ATOM 1331 C C . GLY A 1 176 ? 32.318 39.244 -1.423 1.00 34.28 176 GLY A C 1
ATOM 1332 O O . GLY A 1 176 ? 31.158 39.255 -1.818 1.00 34.28 176 GLY A O 1
ATOM 1333 N N . PHE A 1 177 ? 32.804 38.243 -0.684 1.00 34.62 177 PHE A N 1
ATOM 1334 C CA . PHE A 1 177 ? 31.938 37.292 0.017 1.00 34.62 177 PHE A CA 1
ATOM 1335 C C . PHE A 1 177 ? 31.143 38.020 1.121 1.00 34.62 177 PHE A C 1
ATOM 1337 O O . PHE A 1 177 ? 31.720 38.497 2.098 1.00 34.62 177 PHE A O 1
ATOM 1344 N N . ARG A 1 178 ? 29.811 38.065 0.998 1.00 35.06 178 ARG A N 1
ATOM 1345 C CA . ARG A 1 178 ? 28.879 38.292 2.115 1.00 35.06 178 ARG A CA 1
ATOM 1346 C C . ARG A 1 178 ? 27.939 37.094 2.205 1.00 35.06 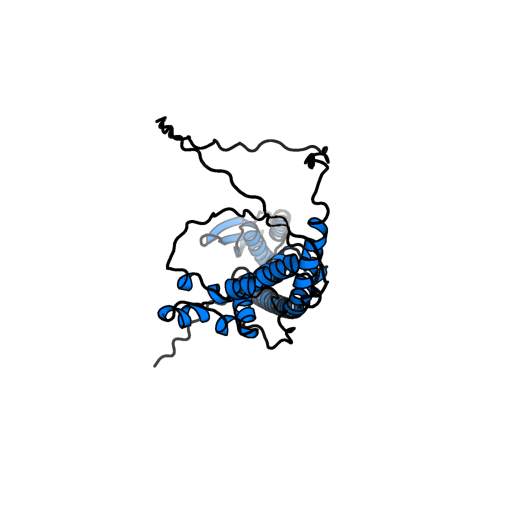178 ARG A C 1
ATOM 1348 O O . ARG A 1 178 ? 27.255 36.767 1.242 1.00 35.06 178 ARG A O 1
ATOM 1355 N N . ALA A 1 179 ? 27.936 36.444 3.364 1.00 38.72 179 ALA A N 1
ATOM 1356 C CA . ALA A 1 179 ? 27.048 35.334 3.676 1.00 38.72 179 ALA A CA 1
ATOM 1357 C C . ALA A 1 179 ? 25.583 35.814 3.766 1.00 38.72 179 ALA A C 1
ATOM 1359 O O . ALA A 1 179 ? 25.327 36.801 4.464 1.00 38.72 179 ALA A O 1
ATOM 1360 N N . PRO A 1 180 ? 24.619 35.142 3.113 1.00 42.84 180 PRO A N 1
ATOM 1361 C CA . PRO A 1 180 ? 23.204 35.378 3.358 1.00 42.84 180 PRO A CA 1
ATOM 1362 C C . PRO A 1 180 ? 22.753 34.657 4.638 1.00 42.84 180 PRO A C 1
ATOM 1364 O O . PRO A 1 180 ? 22.968 33.460 4.818 1.00 42.84 180 PRO A O 1
ATOM 1367 N N . THR A 1 181 ? 22.128 35.412 5.539 1.00 47.06 181 THR A N 1
ATOM 1368 C CA . THR A 1 181 ? 21.390 34.910 6.702 1.00 47.06 181 THR A CA 1
ATOM 1369 C C . THR A 1 181 ? 20.135 34.134 6.273 1.00 47.06 181 THR A C 1
ATOM 1371 O O . THR A 1 181 ? 19.532 34.468 5.252 1.00 47.06 181 THR A O 1
ATOM 1374 N N . PRO A 1 182 ? 19.708 33.118 7.044 1.00 43.97 182 PRO A N 1
ATOM 1375 C CA . PRO A 1 182 ? 18.555 32.287 6.705 1.00 43.97 182 PRO A CA 1
ATOM 1376 C C . PRO A 1 182 ? 17.224 33.063 6.787 1.00 43.97 182 PRO A C 1
ATOM 1378 O O . PRO A 1 182 ? 17.071 33.924 7.661 1.00 43.97 182 PRO A O 1
ATOM 1381 N N . PRO A 1 183 ? 16.244 32.763 5.912 1.00 46.91 183 PRO A N 1
ATOM 1382 C CA . PRO A 1 183 ? 14.934 33.399 5.938 1.00 46.91 183 PRO A CA 1
ATOM 1383 C C . PRO A 1 183 ? 14.075 32.940 7.125 1.00 46.91 183 PRO A C 1
ATOM 1385 O O . PRO A 1 183 ? 14.150 31.817 7.620 1.00 46.91 183 PRO A O 1
ATOM 1388 N N . ARG A 1 184 ? 13.250 33.884 7.569 1.00 38.09 184 ARG A N 1
ATOM 1389 C CA . ARG A 1 184 ? 12.334 33.841 8.710 1.00 38.09 184 ARG A CA 1
ATOM 1390 C C . ARG A 1 184 ? 11.077 33.037 8.341 1.00 38.09 184 ARG A C 1
ATOM 1392 O O . ARG A 1 184 ? 10.474 33.308 7.308 1.00 38.09 184 ARG A O 1
ATOM 1399 N N . ASN A 1 185 ? 10.666 32.093 9.190 1.00 37.47 185 ASN A N 1
ATOM 1400 C CA . ASN A 1 185 ? 9.406 31.347 9.041 1.00 37.47 185 ASN A CA 1
ATOM 1401 C C . ASN A 1 185 ? 8.186 32.295 9.042 1.00 37.47 185 ASN A C 1
ATOM 1403 O O . ASN A 1 185 ? 8.064 33.084 9.985 1.00 37.47 185 ASN A O 1
ATOM 1407 N N . PRO A 1 186 ? 7.257 32.201 8.071 1.00 38.47 186 PRO A N 1
ATOM 1408 C CA . PRO A 1 186 ? 5.976 32.890 8.148 1.00 38.47 186 PRO A CA 1
ATOM 1409 C C . PRO A 1 186 ? 4.984 32.148 9.057 1.00 38.47 186 PRO A C 1
ATOM 1411 O O . PRO A 1 186 ? 4.841 30.924 9.028 1.00 38.47 186 PRO A O 1
ATOM 1414 N N . SER A 1 187 ? 4.313 32.935 9.894 1.00 33.66 187 SER A N 1
ATOM 1415 C CA . SER A 1 187 ? 3.265 32.547 10.833 1.00 33.66 187 SER A CA 1
ATOM 1416 C C . SER A 1 187 ? 1.956 32.188 10.128 1.00 33.66 187 SER A C 1
ATOM 1418 O O . SER A 1 187 ? 1.560 32.833 9.161 1.00 33.66 187 SER A O 1
ATOM 1420 N N . LYS A 1 188 ? 1.255 31.189 10.671 1.00 38.75 188 LYS A N 1
ATOM 1421 C CA . LYS A 1 188 ? -0.109 30.803 10.294 1.00 38.75 188 LYS A CA 1
ATOM 1422 C C . LYS A 1 188 ? -1.126 31.833 10.801 1.00 38.75 188 LYS A C 1
ATOM 1424 O O . LYS A 1 188 ? -1.393 31.855 11.998 1.00 38.75 188 LYS A O 1
ATOM 1429 N N . SER A 1 189 ? -1.729 32.594 9.895 1.00 38.22 189 SER A N 1
ATOM 1430 C CA . SER A 1 189 ? -3.061 33.194 10.061 1.00 38.22 189 SER A CA 1
ATOM 1431 C C . SER A 1 189 ? -3.518 33.785 8.726 1.00 38.22 189 SER A C 1
ATOM 1433 O O . SER A 1 189 ? -2.948 34.773 8.277 1.00 38.22 189 SER A O 1
ATOM 1435 N N . ASP A 1 190 ? -4.462 33.126 8.053 1.00 30.14 190 ASP A N 1
ATOM 1436 C CA . ASP A 1 190 ? -5.777 33.698 7.719 1.00 30.14 190 ASP A CA 1
ATOM 1437 C C . ASP A 1 190 ? -6.493 32.894 6.625 1.00 30.14 190 ASP A C 1
ATOM 1439 O O . ASP A 1 190 ? -5.912 32.422 5.649 1.00 30.14 190 ASP A O 1
ATOM 1443 N N . MET A 1 191 ? -7.786 32.684 6.869 1.00 32.16 191 MET A N 1
ATOM 1444 C CA . MET A 1 191 ? -8.724 31.936 6.042 1.00 32.16 191 MET A CA 1
ATOM 1445 C C . MET A 1 191 ? -9.389 32.827 4.980 1.00 32.16 191 MET A C 1
ATOM 1447 O O . MET A 1 191 ? -9.730 33.969 5.258 1.00 32.16 191 MET A O 1
ATOM 1451 N N . SER A 1 192 ? -9.753 32.183 3.861 1.00 31.27 192 SER A N 1
ATOM 1452 C CA . SER A 1 192 ? -10.974 32.400 3.058 1.00 31.27 192 SER A CA 1
ATOM 1453 C C . SER A 1 192 ? -11.118 33.695 2.242 1.00 31.27 192 SER A C 1
ATOM 1455 O O . SER A 1 192 ? -11.474 34.731 2.788 1.00 31.27 192 SER A O 1
ATOM 1457 N N . THR A 1 193 ? -11.107 33.598 0.905 1.00 30.09 193 THR A N 1
ATOM 1458 C CA . THR A 1 193 ? -12.322 33.721 0.056 1.00 30.09 193 THR A CA 1
ATOM 1459 C C . THR A 1 193 ? -12.022 33.421 -1.419 1.00 30.09 193 THR A C 1
ATOM 1461 O O . THR A 1 193 ? -10.896 33.551 -1.885 1.00 30.09 193 THR A O 1
ATOM 1464 N N . ALA A 1 194 ? -13.053 32.976 -2.137 1.00 33.84 194 ALA A N 1
ATOM 1465 C CA . ALA A 1 194 ? -13.045 32.657 -3.556 1.00 33.84 194 ALA A CA 1
ATOM 1466 C C . ALA A 1 194 ? -12.938 33.908 -4.444 1.00 33.84 194 ALA A C 1
ATOM 1468 O O . ALA A 1 194 ? -13.775 34.798 -4.326 1.00 33.84 194 ALA A O 1
ATOM 1469 N N . ALA A 1 195 ? -11.951 33.915 -5.345 1.00 30.64 195 ALA A N 1
ATOM 1470 C CA . ALA A 1 195 ? -11.943 34.492 -6.697 1.00 30.64 195 ALA A CA 1
ATOM 1471 C C . ALA A 1 195 ? -10.478 34.618 -7.146 1.00 30.64 195 ALA A C 1
ATOM 1473 O O . ALA A 1 195 ? -9.763 35.435 -6.589 1.00 30.64 195 ALA A O 1
ATOM 1474 N N . ASP A 1 196 ? -10.024 33.793 -8.096 1.00 27.58 196 ASP A N 1
ATOM 1475 C CA . ASP A 1 196 ? -9.313 34.266 -9.301 1.00 27.58 196 ASP A CA 1
ATOM 1476 C C . ASP A 1 196 ? -8.755 33.093 -10.123 1.00 27.58 196 ASP A C 1
ATOM 1478 O O . ASP A 1 196 ? -7.661 32.575 -9.906 1.00 27.58 196 ASP A O 1
ATOM 1482 N N . LEU A 1 197 ? -9.525 32.697 -11.135 1.00 33.06 197 LEU A N 1
ATOM 1483 C CA . LEU A 1 197 ? -9.138 31.780 -12.211 1.00 33.06 197 LEU A CA 1
ATOM 1484 C C . LEU A 1 197 ? -8.353 32.537 -13.308 1.00 33.06 197 LEU A C 1
ATOM 1486 O O . LEU A 1 197 ? -8.702 32.491 -14.486 1.00 33.06 197 LEU A O 1
ATOM 1490 N N . ARG A 1 198 ? -7.307 33.284 -12.924 1.00 31.12 198 ARG A N 1
ATOM 1491 C CA . ARG A 1 198 ? -6.469 34.096 -13.837 1.00 31.12 198 ARG A CA 1
ATOM 1492 C C . ARG A 1 198 ? -4.987 34.157 -13.431 1.00 31.12 198 ARG A C 1
ATOM 1494 O O . ARG A 1 198 ? -4.385 35.224 -13.437 1.00 31.12 198 ARG A O 1
ATOM 1501 N N . VAL A 1 199 ? -4.375 33.015 -13.105 1.00 30.86 199 VAL A N 1
ATOM 1502 C CA . VAL A 1 199 ? -2.927 32.949 -12.780 1.00 30.86 199 VAL A CA 1
ATOM 1503 C C . VAL A 1 199 ? -2.089 32.162 -13.805 1.00 30.86 199 VAL A C 1
ATOM 1505 O O . VAL A 1 199 ? -0.870 32.139 -13.709 1.00 30.86 199 VAL A O 1
ATOM 1508 N N . TYR A 1 200 ? -2.669 31.643 -14.892 1.00 32.47 200 TYR A N 1
ATOM 1509 C CA . TYR A 1 200 ? -1.880 31.062 -16.000 1.00 32.47 200 TYR A CA 1
ATOM 1510 C C . TYR A 1 200 ? -1.498 32.096 -17.070 1.00 32.47 200 TYR A C 1
ATOM 1512 O O . TYR A 1 200 ? -1.671 31.884 -18.267 1.00 32.47 200 TYR A O 1
ATOM 1520 N N . GLY A 1 201 ? -0.982 33.243 -16.624 1.00 29.09 201 GLY A N 1
ATOM 1521 C CA . GLY A 1 201 ? -0.388 34.263 -17.482 1.00 29.09 201 GLY A CA 1
ATOM 1522 C C . GLY A 1 201 ? 1.069 33.943 -17.811 1.00 29.09 201 GLY A C 1
ATOM 1523 O O . GLY A 1 201 ? 1.966 34.592 -17.283 1.00 29.09 201 GLY A O 1
ATOM 1524 N N . LEU A 1 202 ? 1.303 32.975 -18.700 1.00 32.62 202 LEU A N 1
ATOM 1525 C CA . LEU A 1 202 ? 2.491 32.992 -19.552 1.00 32.62 202 LEU A CA 1
ATOM 1526 C C . LEU A 1 202 ? 2.079 33.663 -20.859 1.00 32.62 202 LEU A C 1
ATOM 1528 O O . LEU A 1 202 ? 1.394 33.073 -21.691 1.00 32.62 202 LEU A O 1
ATOM 1532 N N . ALA A 1 203 ? 2.461 34.932 -20.998 1.00 36.31 203 ALA A N 1
ATOM 1533 C CA . ALA A 1 203 ? 2.494 35.595 -22.287 1.00 36.31 203 ALA A CA 1
ATOM 1534 C C . ALA A 1 203 ? 3.503 34.833 -23.154 1.00 36.31 203 ALA A C 1
ATOM 1536 O O . ALA A 1 203 ? 4.713 34.960 -22.969 1.00 36.31 203 ALA A O 1
ATOM 1537 N N . LEU A 1 204 ? 2.983 33.978 -24.030 1.00 37.47 204 LEU A N 1
ATOM 1538 C CA . LEU A 1 204 ? 3.764 33.364 -25.084 1.00 37.47 204 LEU A CA 1
ATOM 1539 C C . LEU A 1 204 ? 4.084 34.444 -26.110 1.00 37.47 204 LEU A C 1
ATOM 1541 O O . LEU A 1 204 ? 3.197 35.117 -26.630 1.00 37.47 204 LEU A O 1
ATOM 1545 N N . ASP A 1 205 ? 5.377 34.580 -26.364 1.00 36.03 205 ASP A N 1
ATOM 1546 C CA . ASP A 1 205 ? 5.909 35.070 -27.622 1.00 36.03 205 ASP A CA 1
ATOM 1547 C C . ASP A 1 205 ? 5.235 34.254 -28.743 1.00 36.03 205 ASP A C 1
ATOM 1549 O O . ASP A 1 205 ? 5.423 33.039 -28.855 1.00 36.03 205 ASP A O 1
ATOM 1553 N N . GLU A 1 206 ? 4.327 34.886 -29.487 1.00 47.31 206 GLU A N 1
ATOM 1554 C CA . GLU A 1 206 ? 3.543 34.256 -30.551 1.00 47.31 206 GLU A CA 1
ATOM 1555 C C . GLU A 1 206 ? 4.463 33.953 -31.741 1.00 47.31 206 GLU A C 1
ATOM 1557 O O . GLU A 1 206 ? 4.532 34.721 -32.701 1.00 47.31 206 GLU A O 1
ATOM 1562 N N . GLY A 1 207 ? 5.221 32.852 -31.687 1.00 48.88 207 GLY A N 1
ATOM 1563 C CA . GLY A 1 207 ? 6.164 32.599 -32.772 1.00 48.88 207 GLY A CA 1
ATOM 1564 C C . GLY A 1 207 ? 6.987 31.317 -32.786 1.00 48.88 207 GLY A C 1
ATOM 1565 O O . GLY A 1 207 ? 8.022 31.333 -33.436 1.00 48.88 207 GLY A O 1
ATOM 1566 N N . SER A 1 208 ? 6.619 30.227 -32.107 1.00 51.28 208 SER A N 1
ATOM 1567 C CA . SER A 1 208 ? 7.027 28.830 -32.417 1.00 51.28 208 SER A CA 1
ATOM 1568 C C . SER A 1 208 ? 6.564 27.884 -31.294 1.00 51.28 208 SER A C 1
ATOM 1570 O O . SER A 1 208 ? 6.243 28.347 -30.213 1.00 51.28 208 SER A O 1
ATOM 1572 N N . ASP A 1 209 ? 6.500 26.571 -31.545 1.00 45.69 209 ASP A N 1
ATOM 1573 C CA . ASP A 1 209 ? 6.301 25.495 -30.543 1.00 45.69 209 ASP A CA 1
ATOM 1574 C C . ASP A 1 209 ? 4.887 25.029 -30.135 1.00 45.69 209 ASP A C 1
ATOM 1576 O O . ASP A 1 209 ? 4.715 24.368 -29.113 1.00 45.69 209 ASP A O 1
ATOM 1580 N N . VAL A 1 210 ? 3.869 25.169 -30.992 1.00 48.34 210 VAL A N 1
ATOM 1581 C CA . VAL A 1 210 ? 2.591 24.431 -30.791 1.00 48.34 210 VAL A CA 1
ATOM 1582 C C . VAL A 1 210 ? 2.707 22.934 -31.165 1.00 48.34 210 VAL A C 1
ATOM 1584 O O . VAL A 1 210 ? 1.850 22.129 -30.812 1.00 48.34 210 VAL A O 1
ATOM 1587 N N . ALA A 1 211 ? 3.787 22.517 -31.837 1.00 51.84 211 ALA A N 1
ATOM 1588 C CA . ALA A 1 211 ? 4.006 21.116 -32.215 1.00 51.84 211 ALA A CA 1
ATOM 1589 C C . ALA A 1 211 ? 4.508 20.229 -31.055 1.00 51.84 211 ALA A C 1
ATOM 1591 O O . ALA A 1 211 ? 4.243 19.030 -31.055 1.00 51.84 211 ALA A O 1
ATOM 1592 N N . ALA A 1 212 ? 5.174 20.797 -30.041 1.00 52.53 212 ALA A N 1
ATOM 1593 C CA . ALA A 1 212 ? 5.810 20.017 -28.973 1.00 52.53 212 ALA A CA 1
ATOM 1594 C C . ALA A 1 212 ? 4.808 19.371 -27.991 1.00 52.53 212 ALA A C 1
ATOM 1596 O O . ALA A 1 212 ? 5.075 18.299 -27.455 1.00 52.53 212 ALA A O 1
ATOM 1597 N N . GLY A 1 213 ? 3.627 19.967 -27.789 1.00 55.00 213 GLY A N 1
ATOM 1598 C CA . GLY A 1 213 ? 2.612 19.430 -26.868 1.00 55.00 213 GLY A CA 1
ATOM 1599 C C . GLY A 1 213 ? 1.829 18.223 -27.405 1.00 55.00 213 GLY A C 1
ATOM 1600 O O . GLY A 1 213 ? 1.167 17.523 -26.642 1.00 55.00 213 GLY A O 1
ATOM 1601 N N . MET A 1 214 ? 1.884 17.962 -28.715 1.00 55.78 214 MET A N 1
ATOM 1602 C CA . MET A 1 214 ? 1.061 16.934 -29.367 1.00 55.78 214 MET A CA 1
ATOM 1603 C C . MET A 1 214 ? 1.726 15.544 -29.370 1.00 55.78 214 MET A C 1
ATOM 1605 O O . MET A 1 214 ? 1.027 14.530 -29.456 1.00 55.78 214 MET A O 1
ATOM 1609 N N . ASP A 1 215 ? 3.052 15.493 -29.208 1.00 74.69 215 ASP A N 1
ATOM 1610 C CA . ASP A 1 215 ? 3.836 14.251 -29.176 1.00 74.69 215 ASP A CA 1
ATOM 1611 C C . ASP A 1 215 ? 3.987 13.668 -27.759 1.00 74.69 215 ASP A C 1
ATOM 1613 O O . ASP A 1 215 ? 4.068 12.447 -27.603 1.00 74.69 215 ASP A O 1
ATOM 1617 N N . ASP A 1 216 ? 3.901 14.507 -26.723 1.00 85.69 216 ASP A N 1
ATOM 1618 C CA . ASP A 1 216 ? 4.003 14.111 -25.310 1.00 85.69 216 ASP A CA 1
ATOM 1619 C C . ASP A 1 216 ? 2.871 13.158 -24.884 1.00 85.69 216 ASP A C 1
ATOM 1621 O O . ASP A 1 216 ? 3.100 12.042 -24.406 1.00 85.69 216 ASP A O 1
ATOM 1625 N N . GLY A 1 217 ? 1.624 13.518 -25.207 1.00 88.62 217 GLY A N 1
ATOM 1626 C CA . GLY A 1 217 ? 0.461 12.671 -24.934 1.00 88.62 217 GLY A CA 1
ATOM 1627 C C . GLY A 1 217 ? 0.504 11.323 -25.664 1.00 88.62 217 GLY A C 1
ATOM 1628 O O . GLY A 1 217 ? 0.064 10.308 -25.120 1.00 88.62 217 GLY A O 1
ATOM 1629 N N . ARG A 1 218 ? 1.068 11.270 -26.878 1.00 90.88 218 ARG A N 1
ATOM 1630 C CA . ARG A 1 218 ? 1.221 10.016 -27.637 1.00 90.88 218 ARG A CA 1
ATOM 1631 C C . ARG A 1 218 ? 2.317 9.127 -27.057 1.00 90.88 218 ARG A C 1
ATOM 1633 O O . ARG A 1 218 ? 2.097 7.922 -26.946 1.00 90.88 218 ARG A O 1
ATOM 1640 N N . ALA A 1 219 ? 3.439 9.709 -26.628 1.00 90.88 219 ALA A N 1
ATOM 1641 C CA . ALA A 1 219 ? 4.490 8.986 -25.915 1.00 90.88 219 ALA A CA 1
ATOM 1642 C C . ALA A 1 219 ? 3.954 8.374 -24.617 1.00 90.88 219 ALA A C 1
ATOM 1644 O O . ALA A 1 219 ? 4.160 7.186 -24.350 1.00 90.88 219 ALA A O 1
ATOM 1645 N N . PHE A 1 220 ? 3.179 9.152 -23.855 1.00 92.25 220 PHE A N 1
ATOM 1646 C CA . PHE A 1 220 ? 2.527 8.670 -22.645 1.00 92.25 220 PHE A CA 1
ATOM 1647 C C . PHE A 1 220 ? 1.573 7.503 -22.940 1.00 92.25 220 PHE A C 1
ATOM 1649 O O . PHE A 1 220 ? 1.644 6.463 -22.284 1.00 92.25 220 PHE A O 1
ATOM 1656 N N . LEU A 1 221 ? 0.709 7.629 -23.955 1.00 92.50 221 LEU A N 1
ATOM 1657 C CA . LEU A 1 221 ? -0.210 6.558 -24.357 1.00 92.50 221 LEU A CA 1
ATOM 1658 C C . LEU A 1 221 ? 0.522 5.297 -24.839 1.00 92.50 221 LEU A C 1
ATOM 1660 O O . LEU A 1 221 ? 0.085 4.196 -24.508 1.00 92.50 221 LEU A O 1
ATOM 1664 N N . HIS A 1 222 ? 1.635 5.438 -25.564 1.00 93.75 222 HIS A N 1
ATOM 1665 C CA . HIS A 1 222 ? 2.465 4.313 -26.001 1.00 93.75 222 HIS A CA 1
ATOM 1666 C C . HIS A 1 222 ? 3.024 3.534 -24.801 1.00 93.75 222 HIS A C 1
ATOM 1668 O O . HIS A 1 222 ? 2.849 2.317 -24.710 1.00 93.75 222 HIS A O 1
ATOM 1674 N N . VAL A 1 223 ? 3.613 4.234 -23.826 1.00 95.25 223 VAL A N 1
ATOM 1675 C CA . VAL A 1 223 ? 4.118 3.616 -22.589 1.00 95.25 223 VAL A CA 1
ATOM 1676 C C . VAL A 1 223 ? 2.977 2.984 -21.783 1.00 95.25 223 VAL A C 1
ATOM 1678 O O . VAL A 1 223 ? 3.082 1.835 -21.344 1.00 95.25 223 VAL A O 1
ATOM 1681 N N . MET A 1 224 ? 1.848 3.681 -21.634 1.00 94.81 224 MET A N 1
ATOM 1682 C CA . MET A 1 224 ? 0.675 3.160 -20.924 1.00 94.81 224 MET A CA 1
ATOM 1683 C C . MET A 1 224 ? 0.042 1.948 -21.605 1.00 94.81 224 MET A C 1
ATOM 1685 O O . MET A 1 224 ? -0.501 1.087 -20.909 1.00 94.81 224 MET A O 1
ATOM 1689 N N . GLY A 1 225 ? 0.135 1.846 -22.932 1.00 95.19 225 GLY A N 1
ATOM 1690 C CA . GLY A 1 225 ? -0.299 0.680 -23.698 1.00 95.19 225 GLY A CA 1
ATOM 1691 C C . GLY A 1 225 ? 0.405 -0.608 -23.266 1.00 95.19 225 GLY A C 1
ATOM 1692 O O . GLY A 1 225 ? -0.207 -1.673 -23.303 1.00 95.19 225 GLY A O 1
ATOM 1693 N N . TRP A 1 226 ? 1.644 -0.510 -22.774 1.00 97.06 226 TRP A N 1
ATOM 1694 C CA . TRP A 1 226 ? 2.390 -1.625 -22.185 1.00 97.06 226 TRP A CA 1
ATOM 1695 C C . TRP A 1 226 ? 2.204 -1.736 -20.664 1.00 97.06 226 TRP A C 1
ATOM 1697 O O . TRP A 1 226 ? 1.937 -2.826 -20.152 1.00 97.06 226 TRP A O 1
ATOM 1707 N N . LEU A 1 227 ? 2.296 -0.623 -19.927 1.00 96.81 227 LEU A N 1
ATOM 1708 C CA . LEU A 1 227 ? 2.229 -0.649 -18.462 1.00 96.81 227 LEU A CA 1
ATOM 1709 C C . LEU A 1 227 ? 0.856 -1.068 -17.934 1.00 96.81 227 LEU A C 1
ATOM 1711 O O . LEU A 1 227 ? 0.781 -1.799 -16.950 1.00 96.81 227 LEU A O 1
ATOM 1715 N N . LYS A 1 228 ? -0.240 -0.655 -18.578 1.00 95.12 228 LYS A N 1
ATOM 1716 C CA . LYS A 1 228 ? -1.594 -1.004 -18.128 1.00 95.12 228 LYS A CA 1
ATOM 1717 C C . LYS A 1 228 ? -1.841 -2.522 -18.127 1.00 95.12 228 LYS A C 1
ATOM 1719 O O . LYS A 1 228 ? -2.191 -3.033 -17.062 1.00 95.12 228 LYS A O 1
ATOM 1724 N N . PRO A 1 229 ? -1.659 -3.273 -19.233 1.00 96.75 229 PRO A N 1
ATOM 1725 C CA . PRO A 1 229 ? -1.841 -4.727 -19.216 1.00 96.75 229 PRO A CA 1
ATOM 1726 C C . PRO A 1 229 ? -0.819 -5.456 -18.333 1.00 96.75 229 PRO A C 1
ATOM 1728 O O . PRO A 1 229 ? -1.133 -6.530 -17.832 1.00 96.75 229 PRO A O 1
ATOM 1731 N N . LEU A 1 230 ? 0.362 -4.874 -18.093 1.00 97.00 230 LEU A N 1
ATOM 1732 C CA . LEU A 1 230 ? 1.344 -5.412 -17.149 1.00 97.00 230 LEU A CA 1
ATOM 1733 C C . LEU A 1 230 ? 0.885 -5.279 -15.687 1.00 97.00 230 LEU A C 1
ATOM 1735 O O . LEU A 1 230 ? 0.868 -6.262 -14.950 1.00 97.00 230 LEU A O 1
ATOM 1739 N N . PHE A 1 231 ? 0.506 -4.073 -15.259 1.00 96.94 231 PHE A N 1
ATOM 1740 C CA . PHE A 1 231 ? 0.190 -3.781 -13.859 1.00 96.94 231 PHE A CA 1
ATOM 1741 C C . PHE A 1 231 ? -1.230 -4.168 -13.451 1.00 96.94 231 PHE A C 1
ATOM 1743 O O . PHE A 1 231 ? -1.455 -4.427 -12.275 1.00 96.94 231 PHE A O 1
ATOM 1750 N N . THR A 1 232 ? -2.184 -4.256 -14.382 1.00 96.06 232 THR A N 1
ATOM 1751 C CA . THR A 1 232 ? -3.576 -4.631 -14.065 1.00 96.06 232 THR A CA 1
ATOM 1752 C C . THR A 1 232 ? -3.680 -5.981 -13.334 1.00 96.06 232 THR A C 1
ATOM 1754 O O . THR A 1 232 ? -4.222 -6.000 -12.227 1.00 96.06 232 THR A O 1
ATOM 1757 N N . PRO A 1 233 ? -3.152 -7.109 -13.856 1.00 97.19 233 PRO A N 1
ATOM 1758 C CA . PRO A 1 233 ? -3.252 -8.391 -13.153 1.00 97.19 233 PRO A CA 1
ATOM 1759 C C . PRO A 1 233 ? -2.491 -8.395 -11.818 1.00 97.19 233 PRO A C 1
ATOM 1761 O O . PRO A 1 233 ? -2.946 -9.018 -10.860 1.00 97.19 233 PRO A O 1
ATOM 1764 N N . ILE A 1 234 ? -1.382 -7.652 -11.718 1.00 97.31 234 ILE A N 1
ATOM 1765 C CA . ILE A 1 234 ? -0.613 -7.504 -10.472 1.00 97.31 234 ILE A CA 1
ATOM 1766 C C . ILE A 1 234 ? -1.426 -6.724 -9.436 1.00 97.31 234 ILE A C 1
ATOM 1768 O O . ILE A 1 234 ? -1.463 -7.114 -8.275 1.00 97.31 234 ILE A O 1
ATOM 1772 N N . ALA A 1 235 ? -2.121 -5.662 -9.848 1.00 96.88 235 ALA A N 1
ATOM 1773 C CA . ALA A 1 235 ? -2.971 -4.856 -8.981 1.00 96.88 235 ALA A CA 1
ATOM 1774 C C . ALA A 1 235 ? -4.152 -5.659 -8.431 1.00 96.88 235 ALA A C 1
ATOM 1776 O O . ALA A 1 235 ? -4.429 -5.583 -7.237 1.00 96.88 235 ALA A O 1
ATOM 1777 N N . HIS A 1 236 ? -4.810 -6.467 -9.268 1.00 96.62 236 HIS A N 1
ATOM 1778 C CA . HIS A 1 236 ? -5.865 -7.376 -8.813 1.00 96.62 236 HIS A CA 1
ATOM 1779 C C . HIS A 1 236 ? -5.337 -8.386 -7.792 1.00 96.62 236 HIS A C 1
ATOM 1781 O O . HIS A 1 236 ? -5.914 -8.527 -6.718 1.00 96.62 236 HIS A O 1
ATOM 1787 N N . TRP A 1 237 ? -4.222 -9.050 -8.097 1.00 97.12 237 TRP A N 1
ATOM 1788 C CA . TRP A 1 237 ? -3.608 -10.008 -7.182 1.00 97.12 237 TRP A CA 1
ATOM 1789 C C . TRP A 1 237 ? -3.192 -9.364 -5.850 1.00 97.12 237 TRP A C 1
ATOM 1791 O O . TRP A 1 237 ? -3.527 -9.879 -4.785 1.00 97.12 237 TRP A O 1
ATOM 1801 N N . ALA A 1 238 ? -2.518 -8.214 -5.899 1.00 96.38 238 ALA A N 1
ATOM 1802 C CA . ALA A 1 238 ? -2.085 -7.484 -4.713 1.00 96.38 238 ALA A CA 1
ATOM 1803 C C . ALA A 1 238 ? -3.275 -7.009 -3.868 1.00 96.38 238 ALA A C 1
ATOM 1805 O O . ALA A 1 238 ? -3.220 -7.080 -2.643 1.00 96.38 238 ALA A O 1
ATOM 1806 N N . LEU A 1 239 ? -4.367 -6.569 -4.501 1.00 95.69 239 LEU A N 1
ATOM 1807 C CA . LEU A 1 239 ? -5.586 -6.172 -3.801 1.00 95.69 239 LEU A CA 1
ATOM 1808 C C . LEU A 1 239 ? -6.235 -7.353 -3.068 1.00 95.69 239 LEU A C 1
ATOM 1810 O O . LEU A 1 239 ? -6.627 -7.202 -1.913 1.00 95.69 239 LEU A O 1
ATOM 1814 N N . GLU A 1 240 ? -6.337 -8.521 -3.705 1.00 95.88 240 GLU A N 1
ATOM 1815 C CA . GLU A 1 240 ? -6.860 -9.722 -3.042 1.00 95.88 240 GLU A CA 1
ATOM 1816 C C . GLU A 1 240 ? -5.965 -10.153 -1.875 1.00 95.88 240 GLU A C 1
ATOM 1818 O O . GLU A 1 240 ? -6.468 -10.507 -0.808 1.00 95.88 240 GLU A O 1
ATOM 1823 N N . PHE A 1 241 ? -4.645 -10.025 -2.031 1.00 94.31 241 PHE A N 1
ATOM 1824 C CA . PHE A 1 241 ? -3.710 -10.283 -0.943 1.00 94.31 241 PHE A CA 1
ATOM 1825 C C . PHE A 1 241 ? -3.922 -9.320 0.237 1.00 94.31 241 PHE A C 1
ATOM 1827 O O . PHE A 1 241 ? -4.023 -9.757 1.381 1.00 94.31 241 PHE A O 1
ATOM 1834 N N . LEU A 1 242 ? -4.051 -8.016 -0.027 1.00 94.00 242 LEU A N 1
ATOM 1835 C CA . LEU A 1 242 ? -4.313 -7.010 1.008 1.00 94.00 242 LEU A CA 1
ATOM 1836 C C . LEU A 1 242 ? -5.633 -7.255 1.742 1.00 94.00 242 LEU A C 1
ATOM 1838 O O . LEU A 1 242 ? -5.694 -7.080 2.956 1.00 94.00 242 LEU A O 1
ATOM 1842 N N . LYS A 1 243 ? -6.686 -7.675 1.030 1.00 94.31 243 LYS A N 1
ATOM 1843 C CA . LYS A 1 243 ? -7.972 -8.030 1.648 1.00 94.31 243 LYS A CA 1
ATOM 1844 C C . LYS A 1 243 ? -7.836 -9.227 2.582 1.00 94.31 243 LYS A C 1
ATOM 1846 O O . LYS A 1 243 ? -8.357 -9.182 3.694 1.00 94.31 243 LYS A O 1
ATOM 1851 N N . ALA A 1 244 ? -7.146 -10.278 2.140 1.00 94.06 244 ALA A N 1
ATOM 1852 C CA . ALA A 1 244 ? -6.907 -11.462 2.959 1.00 94.06 244 ALA A CA 1
ATOM 1853 C C . ALA A 1 244 ? -6.099 -11.112 4.217 1.00 94.06 244 ALA A C 1
ATOM 1855 O O . ALA A 1 244 ? -6.443 -11.548 5.315 1.00 94.06 244 ALA A O 1
ATOM 1856 N N . GLU A 1 245 ? -5.078 -10.267 4.071 1.00 92.44 245 GLU A N 1
ATOM 1857 C CA . GLU A 1 245 ? -4.245 -9.839 5.191 1.00 92.44 245 GLU A CA 1
ATOM 1858 C C . GLU A 1 245 ? -5.004 -8.935 6.172 1.00 92.44 245 GLU A C 1
ATOM 1860 O O . GLU A 1 245 ? -4.901 -9.121 7.383 1.00 92.44 245 GLU A O 1
ATOM 1865 N N . GLN A 1 246 ? -5.837 -8.015 5.678 1.00 92.12 246 GLN A N 1
ATOM 1866 C CA . GLN A 1 246 ? -6.711 -7.215 6.537 1.00 92.12 246 GLN A CA 1
ATOM 1867 C C . GLN A 1 246 ? -7.687 -8.103 7.317 1.00 92.12 246 GLN A C 1
ATOM 1869 O O . GLN A 1 246 ? -7.804 -7.954 8.528 1.00 92.12 246 GLN A O 1
ATOM 1874 N N . ALA A 1 247 ? -8.330 -9.071 6.655 1.00 91.56 247 ALA A N 1
ATOM 1875 C CA . ALA A 1 247 ? -9.243 -10.002 7.315 1.00 91.56 247 ALA A CA 1
ATOM 1876 C C . ALA A 1 247 ? -8.538 -10.835 8.401 1.00 91.56 247 ALA A C 1
ATOM 1878 O O . ALA A 1 247 ? -9.113 -11.089 9.459 1.00 91.56 247 ALA A O 1
ATOM 1879 N N . ARG A 1 248 ? -7.278 -11.228 8.170 1.00 92.19 248 ARG A N 1
ATOM 1880 C CA . ARG A 1 248 ? -6.445 -11.922 9.161 1.00 92.19 248 ARG A CA 1
ATOM 1881 C C . ARG A 1 248 ? -6.140 -11.035 10.371 1.00 92.19 248 ARG A C 1
ATOM 1883 O O . ARG A 1 248 ? -6.256 -11.498 11.506 1.00 92.19 248 ARG A O 1
ATOM 1890 N N . ILE A 1 249 ? -5.759 -9.775 10.141 1.00 86.44 249 ILE A N 1
ATOM 1891 C CA . ILE A 1 249 ? -5.504 -8.790 11.205 1.00 86.44 249 ILE A CA 1
ATOM 1892 C C . ILE A 1 249 ? -6.779 -8.557 12.023 1.00 86.44 249 ILE A C 1
ATOM 1894 O O . ILE A 1 249 ? -6.728 -8.617 13.252 1.00 86.44 249 ILE A O 1
ATOM 1898 N N . ASP A 1 250 ? -7.917 -8.368 11.355 1.00 85.81 250 ASP A N 1
ATOM 1899 C CA . ASP A 1 250 ? -9.210 -8.146 12.001 1.00 85.81 250 ASP A CA 1
ATOM 1900 C C . ASP A 1 250 ? -9.618 -9.355 12.853 1.00 85.81 250 ASP A C 1
ATOM 1902 O O . ASP A 1 250 ? -9.972 -9.191 14.019 1.00 85.81 250 ASP A O 1
ATOM 1906 N N . ALA A 1 251 ? -9.495 -10.578 12.325 1.00 84.31 251 ALA A N 1
ATOM 1907 C CA . ALA A 1 251 ? -9.796 -11.803 13.068 1.00 84.31 251 ALA A CA 1
ATOM 1908 C C . ALA A 1 251 ? -8.933 -11.936 14.333 1.00 84.31 251 ALA A C 1
ATOM 1910 O O . ALA A 1 251 ? -9.449 -12.212 15.417 1.00 84.31 251 ALA A O 1
ATOM 1911 N N . ARG A 1 252 ? -7.629 -11.656 14.224 1.00 83.56 252 ARG A N 1
ATOM 1912 C CA . ARG A 1 252 ? -6.715 -11.662 15.374 1.00 83.56 252 ARG A CA 1
ATOM 1913 C C . ARG A 1 252 ? -7.072 -10.583 16.394 1.00 83.56 252 ARG A C 1
ATOM 1915 O O . ARG A 1 252 ? -6.940 -10.801 17.597 1.00 83.56 252 ARG A O 1
ATOM 1922 N N . GLN A 1 253 ? -7.503 -9.413 15.931 1.00 76.00 253 GLN A N 1
ATOM 1923 C CA . GLN A 1 253 ? -7.933 -8.343 16.821 1.00 76.00 253 GLN A CA 1
ATOM 1924 C C . GLN A 1 253 ? -9.201 -8.740 17.586 1.00 76.00 253 GLN A C 1
ATOM 1926 O O . GLN A 1 253 ? -9.253 -8.506 18.789 1.00 76.00 253 GLN A O 1
ATOM 1931 N N . VAL A 1 254 ? -10.163 -9.402 16.933 1.00 76.75 254 VAL A N 1
ATOM 1932 C CA . VAL A 1 254 ? -11.362 -9.942 17.596 1.00 76.75 254 VAL A CA 1
ATOM 1933 C C . VAL A 1 254 ? -10.988 -10.967 18.673 1.00 76.75 254 VAL A C 1
ATOM 1935 O O . VAL A 1 254 ? -11.494 -10.869 19.790 1.00 76.75 254 VAL A O 1
ATOM 1938 N N . GLU A 1 255 ? -10.062 -11.892 18.393 1.00 74.31 255 GLU A N 1
ATOM 1939 C CA . GLU A 1 255 ? -9.578 -12.873 19.384 1.00 74.31 255 GLU A CA 1
ATOM 1940 C C . GLU A 1 255 ? -8.902 -12.224 20.601 1.00 74.31 255 GLU A C 1
ATOM 1942 O O . GLU A 1 255 ? -9.028 -12.719 21.720 1.00 74.31 255 GLU A O 1
ATOM 1947 N N . LEU A 1 256 ? -8.190 -11.113 20.398 1.00 68.56 256 LEU A N 1
ATOM 1948 C CA . LEU A 1 256 ? -7.525 -10.363 21.468 1.00 68.56 256 LEU A CA 1
ATOM 1949 C C . LEU A 1 256 ? -8.481 -9.458 22.252 1.00 68.56 256 LEU A C 1
ATOM 1951 O O . LEU A 1 256 ? -8.135 -9.010 23.346 1.00 68.56 256 LEU A O 1
ATOM 1955 N N . THR A 1 257 ? -9.680 -9.197 21.730 1.00 65.75 257 THR A N 1
ATOM 1956 C CA . THR A 1 257 ? -10.706 -8.391 22.395 1.00 65.75 257 THR A CA 1
ATOM 1957 C C . THR A 1 257 ? -11.998 -9.183 22.627 1.00 65.75 257 THR A C 1
ATOM 1959 O O . THR A 1 257 ? -13.056 -8.735 22.183 1.00 65.75 257 THR A O 1
ATOM 1962 N N . PRO A 1 258 ? -11.989 -10.302 23.384 1.00 64.25 258 PRO A N 1
ATOM 1963 C CA . PRO A 1 258 ? -13.240 -10.930 23.837 1.00 64.25 258 PRO A CA 1
ATOM 1964 C C . PRO A 1 258 ? -14.081 -9.953 24.683 1.00 64.25 258 PRO A C 1
ATOM 1966 O O . PRO A 1 258 ? -15.293 -10.078 24.817 1.00 64.25 258 PRO A O 1
ATOM 1969 N N . ASP A 1 259 ? -13.425 -8.917 25.202 1.00 80.38 259 ASP A N 1
ATOM 1970 C CA . ASP A 1 259 ? -14.012 -7.791 25.907 1.00 80.38 259 ASP A CA 1
ATOM 1971 C C . ASP A 1 259 ? -14.818 -6.819 25.022 1.00 80.38 259 ASP A C 1
ATOM 1973 O O . ASP A 1 259 ? -15.519 -5.973 25.571 1.00 80.38 259 ASP A O 1
ATOM 1977 N N . ALA A 1 260 ? -14.771 -6.917 23.686 1.00 81.44 260 ALA A N 1
ATOM 1978 C CA . ALA A 1 260 ? -15.469 -5.985 22.793 1.00 81.44 260 ALA A CA 1
ATOM 1979 C C . ALA A 1 260 ? -17.001 -6.103 22.879 1.00 81.44 260 ALA A C 1
ATOM 1981 O O . ALA A 1 260 ? -17.696 -5.086 22.940 1.00 81.44 260 ALA A O 1
ATOM 1982 N N . GLU A 1 261 ? -17.534 -7.327 22.947 1.00 85.56 261 GLU A N 1
ATOM 1983 C CA . GLU A 1 261 ? -18.972 -7.554 23.162 1.00 85.56 261 GLU A CA 1
ATOM 1984 C C . GLU A 1 261 ? -19.405 -7.030 24.536 1.00 85.56 261 GLU A C 1
ATOM 1986 O O . GLU A 1 261 ? -20.429 -6.357 24.674 1.00 85.56 261 GLU A O 1
ATOM 1991 N N . LEU A 1 262 ? -18.575 -7.278 25.556 1.00 90.12 262 LEU A N 1
ATOM 1992 C CA . LEU A 1 262 ? -18.798 -6.787 26.911 1.00 90.12 262 LEU A CA 1
ATOM 1993 C C . LEU A 1 262 ? -18.813 -5.250 26.945 1.00 90.12 262 LEU A C 1
ATOM 1995 O O . LEU A 1 262 ? -19.661 -4.651 27.606 1.00 90.12 262 LEU A O 1
ATOM 1999 N N . ASP A 1 263 ? -17.914 -4.609 26.199 1.00 90.81 263 ASP A N 1
ATOM 2000 C CA . ASP A 1 263 ? -17.820 -3.155 26.086 1.00 90.81 263 ASP A CA 1
ATOM 2001 C C . ASP A 1 263 ? -19.052 -2.573 25.402 1.00 90.81 263 ASP A C 1
ATOM 2003 O O . ASP A 1 263 ? -19.627 -1.606 25.912 1.00 90.81 263 ASP A O 1
ATOM 2007 N N . GLN A 1 264 ? -19.513 -3.200 24.318 1.00 91.56 264 GLN A N 1
ATOM 2008 C CA . GLN A 1 264 ? -20.743 -2.817 23.632 1.00 91.56 264 GLN A CA 1
ATOM 2009 C C . GLN A 1 264 ? -21.966 -2.951 24.551 1.00 91.56 264 GLN A C 1
ATOM 2011 O O . GLN A 1 264 ? -22.777 -2.026 24.634 1.00 91.56 264 GLN A O 1
ATOM 2016 N N . HIS A 1 265 ? -22.076 -4.052 25.300 1.00 93.94 265 HIS A N 1
ATOM 2017 C CA . HIS A 1 265 ? -23.172 -4.285 26.247 1.00 93.94 265 HIS A CA 1
ATOM 2018 C C . HIS A 1 265 ? -23.105 -3.368 27.477 1.00 93.94 265 HIS A C 1
ATOM 2020 O O . HIS A 1 265 ? -24.124 -3.101 28.114 1.00 93.94 265 HIS A O 1
ATOM 2026 N N . SER A 1 266 ? -21.921 -2.853 27.815 1.00 96.06 266 SER A N 1
ATOM 2027 C CA . SER A 1 266 ? -21.726 -1.981 28.976 1.00 96.06 266 SER A CA 1
ATOM 2028 C C . SER A 1 266 ? -22.158 -0.529 28.749 1.00 96.06 266 SER A C 1
ATOM 2030 O O . SER A 1 266 ? -22.232 0.255 29.702 1.00 96.06 266 SER A O 1
ATOM 2032 N N . LEU A 1 267 ? -22.442 -0.128 27.505 1.00 96.25 267 LEU A N 1
ATOM 2033 C CA . LEU A 1 267 ? -22.787 1.254 27.179 1.00 96.25 267 LEU A CA 1
ATOM 2034 C C . LEU A 1 267 ? -24.036 1.714 27.947 1.00 96.25 267 LEU A C 1
ATOM 2036 O O . LEU A 1 267 ? -25.134 1.192 27.787 1.00 96.25 267 LEU A O 1
ATOM 2040 N N . GLY A 1 268 ? -23.852 2.721 28.806 1.00 96.62 268 GLY A N 1
ATOM 2041 C CA . GLY A 1 268 ? -24.917 3.273 29.650 1.00 96.62 268 GLY A CA 1
ATOM 2042 C C . GLY A 1 268 ? -25.202 2.482 30.932 1.00 96.62 268 GLY A C 1
ATOM 2043 O O . GLY A 1 268 ? -26.040 2.915 31.721 1.00 96.62 268 GLY A O 1
ATOM 2044 N N . ALA A 1 269 ? -24.493 1.378 31.193 1.00 97.88 269 ALA A N 1
ATOM 2045 C CA . ALA A 1 269 ? -24.692 0.570 32.397 1.00 97.88 269 ALA A CA 1
ATOM 2046 C C . ALA A 1 269 ? -24.433 1.360 33.690 1.00 97.88 269 ALA A C 1
ATOM 2048 O O . ALA A 1 269 ? -25.190 1.220 34.644 1.00 97.88 269 ALA A O 1
ATOM 2049 N N . SER A 1 270 ? -23.432 2.250 33.710 1.00 97.94 270 SER A N 1
ATOM 2050 C CA . SER A 1 270 ? -23.171 3.120 34.870 1.00 97.94 270 SER A CA 1
ATOM 2051 C C . SER A 1 270 ? -24.330 4.076 35.166 1.00 97.94 270 SER A C 1
ATOM 2053 O O . SER A 1 270 ? -24.703 4.246 36.322 1.00 97.94 270 SER A O 1
ATOM 2055 N N . ALA A 1 271 ? -24.949 4.657 34.134 1.00 98.00 271 ALA A N 1
ATOM 2056 C CA . ALA A 1 271 ? -26.117 5.520 34.298 1.00 98.00 271 ALA A CA 1
ATOM 2057 C C . ALA A 1 271 ? -27.319 4.731 34.834 1.00 98.00 271 ALA A C 1
ATOM 2059 O O . ALA A 1 271 ? -27.946 5.164 35.797 1.00 98.00 271 ALA A O 1
ATOM 2060 N N . ARG A 1 272 ? -27.578 3.543 34.269 1.00 97.88 272 ARG A N 1
ATOM 2061 C CA . ARG A 1 272 ? -28.655 2.643 34.712 1.00 97.88 272 ARG A CA 1
ATOM 2062 C C . ARG A 1 272 ? -28.472 2.201 36.165 1.00 97.88 272 ARG A C 1
ATOM 2064 O O . ARG A 1 272 ? -29.426 2.228 36.939 1.00 97.88 272 ARG A O 1
ATOM 2071 N N . LEU A 1 273 ? -27.247 1.832 36.544 1.00 98.00 273 LEU A N 1
ATOM 2072 C CA . LEU A 1 273 ? -26.914 1.445 37.912 1.00 98.00 273 LEU A CA 1
ATOM 2073 C C . LEU A 1 273 ? -27.117 2.620 38.877 1.00 98.00 273 LEU A C 1
ATOM 2075 O O . LEU A 1 273 ? -27.770 2.466 39.906 1.00 98.00 273 LEU A O 1
ATOM 2079 N N . ASN A 1 274 ? -26.607 3.804 38.526 1.00 98.06 274 ASN A N 1
ATOM 2080 C CA . ASN A 1 274 ? -26.741 5.005 39.350 1.00 98.06 274 ASN A CA 1
ATOM 2081 C C . ASN A 1 274 ? -28.210 5.404 39.543 1.00 98.06 274 ASN A C 1
ATOM 2083 O O . ASN A 1 274 ? -28.599 5.754 40.656 1.00 98.06 274 ASN A O 1
ATOM 2087 N N . GLU A 1 275 ? -29.026 5.331 38.489 1.00 97.69 275 GLU A N 1
ATOM 2088 C CA . GLU A 1 275 ? -30.466 5.586 38.557 1.00 97.69 275 GLU A CA 1
ATOM 2089 C C . GLU A 1 275 ? -31.150 4.612 39.524 1.00 97.69 275 GLU A C 1
ATOM 2091 O O . GLU A 1 275 ? -31.816 5.042 40.468 1.00 97.69 275 GLU A O 1
ATOM 2096 N N . HIS A 1 276 ? -30.923 3.306 39.356 1.00 97.25 276 HIS A N 1
ATOM 2097 C CA . HIS A 1 276 ? -31.517 2.287 40.218 1.00 97.25 276 HIS A CA 1
ATOM 2098 C C . HIS A 1 276 ? -31.180 2.507 41.699 1.00 97.25 276 HIS A C 1
ATOM 2100 O O . HIS A 1 276 ? -32.072 2.532 42.548 1.00 97.25 276 HIS A O 1
ATOM 2106 N N . PHE A 1 277 ? -29.900 2.709 42.005 1.00 96.94 277 PHE A N 1
ATOM 2107 C CA . PHE A 1 277 ? -29.414 2.843 43.376 1.00 96.94 277 PHE A CA 1
ATOM 2108 C C . PHE A 1 277 ? -29.846 4.164 44.034 1.00 96.94 277 PHE A C 1
ATOM 2110 O O . PHE A 1 277 ? -30.200 4.175 45.215 1.00 96.94 277 PHE A O 1
ATOM 2117 N N . THR A 1 278 ? -29.941 5.253 43.263 1.00 96.75 278 THR A N 1
ATOM 2118 C CA . THR A 1 278 ? -30.452 6.541 43.762 1.00 96.75 278 THR A CA 1
ATOM 2119 C C . THR A 1 278 ? -31.926 6.445 44.163 1.00 96.75 278 THR A C 1
ATOM 2121 O O . THR A 1 278 ? -32.307 6.961 45.211 1.00 96.75 278 THR A O 1
ATOM 2124 N N . TYR A 1 279 ? -32.759 5.777 43.357 1.00 96.00 279 TYR A N 1
ATOM 2125 C CA . TYR A 1 279 ? -34.207 5.745 43.591 1.00 96.00 279 TYR A CA 1
ATOM 2126 C C . TYR A 1 279 ? -34.677 4.607 44.502 1.00 96.00 279 TYR A C 1
ATOM 2128 O O . TYR A 1 279 ? -35.613 4.806 45.276 1.00 96.00 279 TYR A O 1
ATOM 2136 N N . LYS A 1 280 ? -34.078 3.413 44.412 1.00 95.44 280 LYS A N 1
ATOM 2137 C CA . LYS A 1 280 ? -34.559 2.224 45.137 1.00 95.44 280 LYS A CA 1
ATOM 2138 C C . LYS A 1 280 ? -33.742 1.918 46.388 1.00 95.44 280 LYS A C 1
ATOM 2140 O O . LYS A 1 280 ? -34.317 1.779 47.469 1.00 95.44 280 LYS A O 1
ATOM 2145 N N . GLU A 1 281 ? -32.420 1.884 46.258 1.00 93.56 281 GLU A N 1
ATOM 2146 C CA . GLU A 1 281 ? -31.530 1.448 47.343 1.00 93.56 281 GLU A CA 1
ATOM 2147 C C . GLU A 1 281 ? -31.170 2.577 48.321 1.00 93.56 281 GLU A C 1
ATOM 2149 O O . GLU A 1 281 ? -30.917 2.321 49.496 1.00 93.56 281 GLU A O 1
ATOM 2154 N N . GLY A 1 282 ? -31.261 3.840 47.892 1.00 88.00 282 GLY A N 1
ATOM 2155 C CA . GLY A 1 282 ? -31.073 5.010 48.757 1.00 88.00 282 GLY A CA 1
ATOM 2156 C C . GLY A 1 282 ? -29.613 5.435 48.942 1.00 88.00 282 GLY A C 1
ATOM 2157 O O . GLY A 1 282 ? -29.291 6.086 49.933 1.00 88.00 282 GLY A O 1
ATOM 2158 N N . GLY A 1 283 ? -28.730 5.093 47.999 1.00 91.25 283 GLY A N 1
ATOM 2159 C CA . GLY A 1 283 ? -27.318 5.487 48.005 1.00 91.25 283 GLY A CA 1
ATOM 2160 C C . GLY A 1 283 ? -26.731 5.479 46.595 1.00 91.25 283 GLY A C 1
ATOM 2161 O O . GLY A 1 283 ? -27.263 4.810 45.725 1.00 91.25 283 GLY A O 1
ATOM 2162 N N . MET A 1 284 ? -25.658 6.229 46.334 1.00 96.75 284 MET A N 1
ATOM 2163 C CA . MET A 1 284 ? -25.011 6.254 45.013 1.00 96.75 284 MET A CA 1
ATOM 2164 C C . MET A 1 284 ? -23.849 5.245 44.965 1.00 96.75 284 MET A C 1
ATOM 2166 O O . MET A 1 284 ? -23.072 5.208 45.922 1.00 96.75 284 MET A O 1
ATOM 2170 N N . PRO A 1 285 ? -23.688 4.452 43.887 1.00 98.12 285 PRO A N 1
ATOM 2171 C CA . PRO A 1 285 ? -22.523 3.584 43.727 1.00 98.12 285 PRO A CA 1
ATOM 2172 C C . PRO A 1 285 ? -21.217 4.388 43.705 1.00 98.12 285 PRO A C 1
ATOM 2174 O O . PRO A 1 285 ? -21.140 5.462 43.104 1.00 98.12 285 PRO A O 1
ATOM 2177 N N . GLU A 1 286 ? -20.174 3.849 44.327 1.00 98.25 286 GLU A N 1
ATOM 2178 C CA . GLU A 1 286 ? -18.838 4.437 44.361 1.00 98.25 286 GLU A CA 1
ATOM 2179 C C . GLU A 1 286 ? -17.966 3.837 43.252 1.00 98.25 286 GLU A C 1
ATOM 2181 O O . GLU A 1 286 ? -17.977 2.629 43.017 1.00 98.25 286 GLU A O 1
ATOM 2186 N N . TYR A 1 287 ? -17.197 4.680 42.559 1.00 98.31 287 TYR A N 1
ATOM 2187 C CA . TYR A 1 287 ? -16.287 4.260 41.493 1.00 98.31 287 TYR A CA 1
ATOM 2188 C C . TYR A 1 287 ? -14.867 4.703 41.832 1.00 98.31 287 TYR A C 1
ATOM 2190 O O . TYR A 1 287 ? -14.569 5.898 41.838 1.00 98.31 287 TYR A O 1
ATOM 2198 N N . LEU A 1 288 ? -13.983 3.736 42.057 1.00 98.06 288 LEU A N 1
ATOM 2199 C CA . LEU A 1 288 ? -12.595 3.938 42.459 1.00 98.06 288 LEU A CA 1
ATOM 2200 C C . LEU A 1 288 ? -11.662 3.626 41.277 1.00 98.06 288 LEU A C 1
ATOM 2202 O O . LEU A 1 288 ? -11.374 2.457 41.009 1.00 98.06 288 LEU A O 1
ATOM 2206 N N . PRO A 1 289 ? -11.218 4.641 40.513 1.00 97.88 289 PRO A N 1
ATOM 2207 C CA . PRO A 1 289 ? -10.294 4.448 39.404 1.00 97.88 289 PRO A CA 1
ATOM 2208 C C . PRO A 1 289 ? -8.845 4.319 39.889 1.00 97.88 289 PRO A C 1
ATOM 2210 O O . PRO A 1 289 ? -8.367 5.128 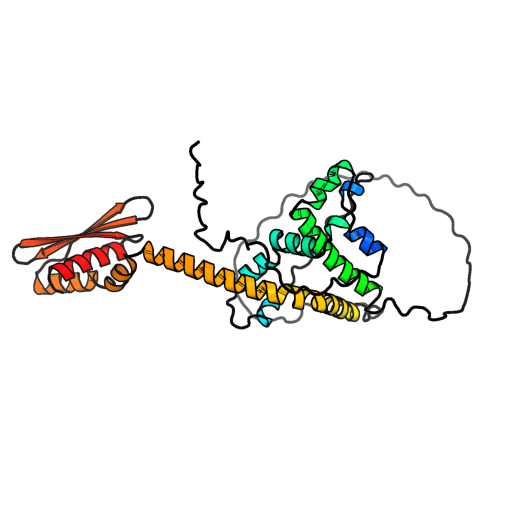40.680 1.00 97.88 289 PRO A O 1
ATOM 2213 N N . ALA A 1 290 ? -8.113 3.379 39.309 1.00 97.94 290 ALA A N 1
ATOM 2214 C CA . ALA A 1 290 ? -6.673 3.212 39.435 1.00 97.94 290 ALA A CA 1
ATOM 2215 C C . ALA A 1 290 ? -6.053 3.043 38.039 1.00 97.94 290 ALA A C 1
ATOM 2217 O O . ALA A 1 290 ? -6.667 2.474 37.137 1.00 97.94 290 ALA A O 1
ATOM 2218 N N . ARG A 1 291 ? -4.835 3.549 37.831 1.00 96.00 291 ARG A N 1
ATOM 2219 C CA . ARG A 1 291 ? -4.082 3.262 36.600 1.00 96.00 291 ARG A CA 1
ATOM 2220 C C . ARG A 1 291 ? -3.379 1.915 36.743 1.00 96.00 291 ARG A C 1
ATOM 2222 O O . ARG A 1 291 ? -2.707 1.694 37.746 1.00 96.00 291 ARG A O 1
ATOM 2229 N N . SER A 1 292 ? -3.514 1.054 35.738 1.00 90.62 292 SER A N 1
ATOM 2230 C CA . SER A 1 292 ? -2.831 -0.240 35.657 1.00 90.62 292 SER A CA 1
ATOM 2231 C C . SER A 1 292 ? -1.948 -0.238 34.408 1.00 90.62 292 SER A C 1
ATOM 2233 O O . SER A 1 292 ? -2.418 -0.447 33.295 1.00 90.62 292 SER A O 1
ATOM 2235 N N . GLY A 1 293 ? -0.670 0.107 34.568 1.00 88.75 293 GLY A N 1
ATOM 2236 C CA . GLY A 1 293 ? 0.250 0.330 33.443 1.00 88.75 293 GLY A CA 1
ATOM 2237 C C . GLY A 1 293 ? 0.148 1.729 32.813 1.00 88.75 293 GLY A C 1
ATOM 2238 O O . GLY A 1 293 ? -0.448 2.640 33.391 1.00 88.75 293 GLY A O 1
ATOM 2239 N N . SER A 1 294 ? 0.783 1.914 31.646 1.00 83.88 294 SER A N 1
ATOM 2240 C CA . SER A 1 294 ? 0.860 3.218 30.962 1.00 83.88 294 SER A CA 1
ATOM 2241 C C . SER A 1 294 ? -0.492 3.682 30.419 1.00 83.88 294 SER A C 1
ATOM 2243 O O . SER A 1 294 ? -0.825 4.858 30.562 1.00 83.88 294 SER A O 1
ATOM 2245 N N . ASP A 1 295 ? -1.286 2.755 29.871 1.00 90.12 295 ASP A N 1
ATOM 2246 C CA . ASP A 1 295 ? -2.448 3.082 29.033 1.00 90.12 295 ASP A CA 1
ATOM 2247 C C . ASP A 1 295 ? -3.741 2.352 29.427 1.00 90.12 295 ASP A C 1
ATOM 2249 O O . ASP A 1 295 ? -4.704 2.348 28.662 1.00 90.12 295 ASP A O 1
ATOM 2253 N N . MET A 1 296 ? -3.804 1.741 30.617 1.00 93.12 296 MET A N 1
ATOM 2254 C CA . MET A 1 296 ? -5.042 1.129 31.110 1.00 93.12 296 MET A CA 1
ATOM 2255 C C . MET A 1 296 ? -5.523 1.715 32.436 1.00 93.12 296 MET A C 1
ATOM 2257 O O . MET A 1 296 ? -4.761 2.134 33.310 1.00 93.12 296 MET A O 1
ATOM 2261 N N . TRP A 1 297 ? -6.840 1.704 32.582 1.00 96.31 297 TRP A N 1
ATOM 2262 C CA . TRP A 1 297 ? -7.589 2.113 33.754 1.00 96.31 297 TRP A CA 1
ATOM 2263 C C . TRP A 1 297 ? -8.320 0.911 34.319 1.00 96.31 297 TRP A C 1
ATOM 2265 O O . TRP A 1 297 ? -9.149 0.321 33.632 1.00 96.31 297 TRP A O 1
ATOM 2275 N N . THR A 1 298 ? -8.057 0.600 35.579 1.00 96.81 298 THR A N 1
ATOM 2276 C CA . THR A 1 298 ? -8.852 -0.328 36.376 1.00 96.81 298 THR A CA 1
ATOM 2277 C C . THR A 1 298 ? -9.838 0.486 37.200 1.00 96.81 298 THR A C 1
ATOM 2279 O O . THR A 1 298 ? -9.447 1.425 37.885 1.00 96.81 298 THR A O 1
ATOM 2282 N N . VAL A 1 299 ? -11.128 0.178 37.120 1.00 98.25 299 VAL A N 1
ATOM 2283 C CA . VAL A 1 299 ? -12.152 0.820 37.951 1.00 98.25 299 VAL A CA 1
ATOM 2284 C C . VAL A 1 299 ? -12.820 -0.245 38.799 1.00 98.25 299 VAL A C 1
ATOM 2286 O O . VAL A 1 299 ? -13.394 -1.186 38.257 1.00 98.25 299 VAL A O 1
ATOM 2289 N N . MET A 1 300 ? -12.764 -0.065 40.117 1.00 98.19 300 MET A N 1
ATOM 2290 C CA . MET A 1 300 ? -13.561 -0.824 41.077 1.00 98.19 300 MET A CA 1
ATOM 2291 C C . MET A 1 300 ? -14.872 -0.071 41.314 1.00 98.19 300 MET A C 1
ATOM 2293 O O . MET A 1 300 ? -14.851 1.090 41.721 1.00 98.19 300 MET A O 1
ATOM 2297 N N . CYS A 1 301 ? -16.005 -0.705 41.038 1.00 98.50 301 CYS A N 1
ATOM 2298 C CA . CYS A 1 301 ? -17.325 -0.194 41.384 1.00 98.50 301 CYS A CA 1
ATOM 2299 C C . CYS A 1 301 ? -17.809 -0.889 42.658 1.00 98.50 301 CYS A C 1
ATOM 2301 O O . CYS A 1 301 ? -17.680 -2.107 42.771 1.00 98.50 301 CYS A O 1
ATOM 2303 N N . ILE A 1 302 ? -18.344 -0.123 43.607 1.00 98.38 302 ILE A N 1
ATOM 2304 C CA . ILE A 1 302 ? -18.890 -0.616 44.872 1.00 98.38 302 ILE A CA 1
ATOM 2305 C C . ILE A 1 302 ? -20.307 -0.065 45.016 1.00 98.38 302 ILE A C 1
ATOM 2307 O O . ILE A 1 302 ? -20.507 1.145 45.088 1.00 98.38 302 ILE A O 1
ATOM 2311 N N . ALA A 1 303 ? -21.296 -0.948 45.082 1.00 98.00 303 ALA A N 1
ATOM 2312 C CA . ALA A 1 303 ? -22.697 -0.592 45.254 1.00 98.00 303 ALA A CA 1
ATOM 2313 C C . ALA A 1 303 ? -23.219 -1.204 46.563 1.00 98.00 303 ALA A C 1
ATOM 2315 O O . ALA A 1 303 ? -23.038 -2.396 46.806 1.00 98.00 303 ALA A O 1
ATOM 2316 N N . THR A 1 304 ? -23.820 -0.386 47.431 1.00 97.75 304 THR A N 1
ATOM 2317 C CA . THR A 1 304 ? -24.349 -0.824 48.736 1.00 97.75 304 THR A CA 1
ATOM 2318 C C . THR A 1 304 ? -25.873 -0.812 48.686 1.00 97.75 304 THR A C 1
ATOM 2320 O O . THR A 1 304 ? -26.461 0.241 48.453 1.00 97.75 304 THR A O 1
ATOM 2323 N N . MET A 1 305 ? -26.488 -1.978 48.862 1.00 96.19 305 MET A N 1
ATOM 2324 C CA . MET A 1 305 ? -27.938 -2.176 48.912 1.00 96.19 305 MET A CA 1
ATOM 2325 C C . MET A 1 305 ? -28.518 -1.604 50.214 1.00 96.19 305 MET A C 1
ATOM 2327 O O . MET A 1 305 ? -27.793 -1.365 51.186 1.00 96.19 305 MET A O 1
ATOM 2331 N N . ARG A 1 306 ? -29.839 -1.421 50.273 1.00 96.31 306 ARG A N 1
ATOM 2332 C CA . ARG A 1 306 ? -30.548 -0.882 51.446 1.00 96.31 306 ARG A CA 1
ATOM 2333 C C . ARG A 1 306 ? -30.383 -1.740 52.705 1.00 96.31 306 ARG A C 1
ATOM 2335 O O . ARG A 1 306 ? -30.406 -1.207 53.812 1.00 96.31 306 ARG A O 1
ATOM 2342 N N . ASP A 1 307 ? -30.225 -3.051 52.551 1.00 96.25 307 ASP A N 1
ATOM 2343 C CA . ASP A 1 307 ? -29.975 -3.994 53.650 1.00 96.25 307 ASP A CA 1
ATOM 2344 C C . ASP A 1 307 ? -28.522 -3.950 54.176 1.00 96.25 307 ASP A C 1
ATOM 2346 O O . ASP A 1 307 ? -28.190 -4.635 55.142 1.00 96.25 307 ASP A O 1
ATOM 2350 N N . GLY A 1 308 ? -27.660 -3.131 53.562 1.00 96.06 308 GLY A N 1
ATOM 2351 C CA . GLY A 1 308 ? -26.237 -3.019 53.875 1.00 96.06 308 GLY A CA 1
ATOM 2352 C C . GLY A 1 308 ? -25.341 -3.982 53.091 1.00 96.06 308 GLY A C 1
ATOM 2353 O O . GLY A 1 308 ? -24.116 -3.892 53.213 1.00 96.06 308 GLY A O 1
ATOM 2354 N N . THR A 1 309 ? -25.907 -4.869 52.267 1.00 96.94 309 THR A N 1
ATOM 2355 C CA . THR A 1 309 ? -25.150 -5.799 51.422 1.00 96.94 309 THR A CA 1
ATOM 2356 C C . THR A 1 309 ? -24.365 -5.027 50.361 1.00 96.94 309 THR A C 1
ATOM 2358 O O . THR A 1 309 ? -24.900 -4.164 49.667 1.00 96.94 309 THR A O 1
ATOM 2361 N N . LYS A 1 310 ? -23.070 -5.328 50.219 1.00 97.69 310 LYS A N 1
ATOM 2362 C CA . LYS A 1 310 ? -22.181 -4.655 49.261 1.00 97.69 310 LYS A CA 1
ATOM 2363 C C . LYS A 1 310 ? -21.853 -5.558 48.079 1.00 97.69 310 LYS A C 1
ATOM 2365 O O . LYS A 1 310 ? -21.276 -6.627 48.261 1.00 97.69 310 LYS A O 1
ATOM 2370 N N . HIS A 1 311 ? -22.125 -5.076 46.873 1.00 98.00 311 HIS A N 1
ATOM 2371 C CA . HIS A 1 311 ? -21.656 -5.665 45.623 1.00 98.00 311 HIS A CA 1
ATOM 2372 C C . HIS A 1 311 ? -20.442 -4.894 45.117 1.00 98.00 311 HIS A C 1
ATOM 2374 O O . HIS A 1 311 ? -20.423 -3.664 45.143 1.00 98.00 311 HIS A O 1
ATOM 2380 N N . HIS A 1 312 ? -19.429 -5.617 44.652 1.00 97.94 312 HIS A N 1
ATOM 2381 C CA . HIS A 1 312 ? -18.238 -5.028 44.059 1.00 97.94 312 HIS A CA 1
ATOM 2382 C C . HIS A 1 312 ? -17.915 -5.714 42.737 1.00 97.94 312 HIS A C 1
ATOM 2384 O O . HIS A 1 312 ? -18.117 -6.918 42.582 1.00 97.94 312 HIS A O 1
ATOM 2390 N N . ALA A 1 313 ? -17.414 -4.939 41.784 1.00 98.06 313 ALA A N 1
ATOM 2391 C CA . ALA A 1 313 ? -16.904 -5.461 40.528 1.00 98.06 313 ALA A CA 1
ATOM 2392 C C . ALA A 1 313 ? -15.777 -4.576 40.011 1.00 98.06 313 ALA A C 1
ATOM 2394 O O . ALA A 1 313 ? -15.837 -3.352 40.120 1.00 98.06 313 ALA A O 1
ATOM 2395 N N . GLU A 1 314 ? -14.780 -5.196 39.388 1.00 97.62 314 GLU A N 1
ATOM 2396 C CA . GLU A 1 314 ? -13.692 -4.486 38.727 1.00 97.62 314 GLU A CA 1
ATOM 2397 C C . GLU A 1 314 ? -13.679 -4.737 37.221 1.00 97.62 314 GLU A C 1
ATOM 2399 O O . GLU A 1 314 ? -14.087 -5.795 36.721 1.00 97.62 314 GLU A O 1
ATOM 2404 N N . ALA A 1 315 ? -13.191 -3.749 36.482 1.00 96.62 315 ALA A N 1
ATOM 2405 C CA . ALA A 1 315 ? -12.905 -3.883 35.065 1.00 96.62 315 ALA A CA 1
ATOM 2406 C C . ALA A 1 315 ? -11.703 -3.028 34.678 1.00 96.62 315 ALA A C 1
ATOM 2408 O O . ALA A 1 315 ? -11.525 -1.927 35.202 1.00 96.62 315 ALA A O 1
ATOM 2409 N N . THR A 1 316 ? -10.911 -3.528 33.730 1.00 94.81 316 THR A N 1
ATOM 2410 C CA . THR A 1 316 ? -9.719 -2.846 33.219 1.00 94.81 316 THR A CA 1
ATOM 2411 C C . THR A 1 316 ? -9.880 -2.569 31.731 1.00 94.81 316 THR A C 1
ATOM 2413 O O . THR A 1 316 ? -10.137 -3.498 30.968 1.00 94.81 316 THR A O 1
ATOM 2416 N N . ARG A 1 317 ? -9.764 -1.301 31.315 1.00 94.38 317 ARG A N 1
ATOM 2417 C CA . ARG A 1 317 ? -9.917 -0.852 29.916 1.00 94.38 317 ARG A CA 1
ATOM 2418 C C . ARG A 1 317 ? -8.958 0.276 29.571 1.00 94.38 317 ARG A C 1
ATOM 2420 O O . ARG A 1 317 ? -8.429 0.940 30.454 1.00 94.38 317 ARG A O 1
ATOM 2427 N N . THR A 1 318 ? -8.799 0.554 28.281 1.00 92.31 318 THR A N 1
ATOM 2428 C CA . THR A 1 318 ? -7.944 1.645 27.777 1.00 92.31 318 THR A CA 1
ATOM 2429 C C . THR A 1 318 ? -8.420 3.036 28.199 1.00 92.31 318 THR A C 1
ATOM 2431 O O . THR A 1 318 ? -7.632 3.974 28.287 1.00 92.31 318 THR A O 1
ATOM 2434 N N . ASN A 1 319 ? -9.708 3.199 28.519 1.00 94.31 319 ASN A N 1
ATOM 2435 C CA . ASN A 1 319 ? -10.242 4.453 29.035 1.00 94.31 319 ASN A CA 1
ATOM 2436 C C . ASN A 1 319 ? -11.080 4.248 30.304 1.00 94.31 319 ASN A C 1
ATOM 2438 O O . ASN A 1 319 ? -11.787 3.251 30.465 1.00 94.31 319 ASN A O 1
ATOM 2442 N N . LYS A 1 320 ? -11.025 5.245 31.197 1.00 96.75 320 LYS A N 1
ATOM 2443 C CA . LYS A 1 320 ? -11.717 5.231 32.494 1.00 96.75 320 LYS A CA 1
ATOM 2444 C C . LYS A 1 320 ? -13.227 5.004 32.358 1.00 96.75 320 LYS A C 1
ATOM 2446 O O . LYS A 1 320 ? -13.797 4.273 33.156 1.00 96.75 320 LYS A O 1
ATOM 2451 N N . LYS A 1 321 ? -13.879 5.612 31.358 1.00 97.19 321 LYS A N 1
ATOM 2452 C CA . LYS A 1 321 ? -15.339 5.532 31.177 1.00 97.19 321 LYS A CA 1
ATOM 2453 C C . LYS A 1 321 ? -15.795 4.120 30.796 1.00 97.19 321 LYS A C 1
ATOM 2455 O O . LYS A 1 321 ? -16.777 3.640 31.351 1.00 97.19 321 LYS A O 1
ATOM 2460 N N . ALA A 1 322 ? -15.079 3.459 29.890 1.00 95.31 322 ALA A N 1
ATOM 2461 C CA . ALA A 1 322 ? -15.325 2.076 29.499 1.00 95.31 322 ALA A CA 1
ATOM 2462 C C . ALA A 1 322 ? -15.124 1.139 30.694 1.00 95.31 322 ALA A C 1
ATOM 2464 O O . ALA A 1 322 ? -16.008 0.345 30.991 1.00 95.31 322 ALA A O 1
ATOM 2465 N N . ALA A 1 323 ? -14.039 1.312 31.459 1.00 96.38 323 ALA A N 1
ATOM 2466 C CA . ALA A 1 323 ? -13.819 0.548 32.687 1.00 96.38 323 ALA A CA 1
ATOM 2467 C C . ALA A 1 323 ? -14.964 0.738 33.704 1.00 96.38 323 ALA A C 1
ATOM 2469 O O . ALA A 1 323 ? -15.494 -0.242 34.221 1.00 96.38 323 ALA A O 1
ATOM 2470 N N . SER A 1 324 ? -15.418 1.976 33.940 1.00 98.19 324 SER A N 1
ATOM 2471 C CA . SER A 1 324 ? -16.569 2.250 34.817 1.00 98.19 324 SER A CA 1
ATOM 2472 C C . SER A 1 324 ? -17.862 1.596 34.326 1.00 98.19 324 SER A C 1
ATOM 2474 O O . SER A 1 324 ? -18.597 1.024 35.126 1.00 98.19 324 SER A O 1
ATOM 2476 N N . ASN A 1 325 ? -18.145 1.672 33.025 1.00 98.00 325 ASN A N 1
ATOM 2477 C CA . ASN A 1 325 ? -19.333 1.068 32.425 1.00 98.00 325 ASN A CA 1
ATOM 2478 C C . ASN A 1 325 ? -19.331 -0.455 32.566 1.00 98.00 325 ASN A C 1
ATOM 2480 O O . ASN A 1 325 ? -20.344 -1.029 32.953 1.00 98.00 325 ASN A O 1
ATOM 2484 N N . VAL A 1 326 ? -18.200 -1.107 32.297 1.00 97.31 326 VAL A N 1
ATOM 2485 C CA . VAL A 1 326 ? -18.076 -2.565 32.413 1.00 97.31 326 VAL A CA 1
ATOM 2486 C C . VAL A 1 326 ? -18.182 -3.013 33.870 1.00 97.31 326 VAL A C 1
ATOM 2488 O O . VAL A 1 326 ? -18.892 -3.974 34.161 1.00 97.31 326 VAL A O 1
ATOM 2491 N N . ALA A 1 327 ? -17.531 -2.308 34.801 1.00 98.00 327 ALA A N 1
ATOM 2492 C CA . ALA A 1 327 ? -17.665 -2.592 36.229 1.00 98.00 327 ALA A CA 1
ATOM 2493 C C . ALA A 1 327 ? -19.128 -2.449 36.690 1.00 98.00 327 ALA A C 1
ATOM 2495 O O . ALA A 1 327 ? -19.641 -3.321 37.388 1.00 98.00 327 ALA A O 1
ATOM 2496 N N . ALA A 1 328 ? -19.831 -1.409 36.230 1.00 98.50 328 ALA A N 1
ATOM 2497 C CA . ALA A 1 328 ? -21.252 -1.230 36.516 1.00 98.50 328 ALA A CA 1
ATOM 2498 C C . ALA A 1 328 ? -22.126 -2.337 35.905 1.00 98.50 328 ALA A C 1
ATOM 2500 O O . ALA A 1 328 ? -23.010 -2.845 36.588 1.00 98.50 328 ALA A O 1
ATOM 2501 N N . LEU A 1 329 ? -21.868 -2.750 34.656 1.00 98.06 329 LEU A N 1
ATOM 2502 C CA . LEU A 1 329 ? -22.603 -3.837 33.996 1.00 98.06 329 LEU A CA 1
ATOM 2503 C C . LEU A 1 329 ? -22.515 -5.141 34.797 1.00 98.06 329 LEU A C 1
ATOM 2505 O O . LEU A 1 329 ? -23.533 -5.800 34.993 1.00 98.06 329 LEU A O 1
ATOM 2509 N N . LYS A 1 330 ? -21.321 -5.485 35.299 1.00 97.56 330 LYS A N 1
ATOM 2510 C CA . LYS A 1 330 ? -21.116 -6.673 36.141 1.00 97.56 330 LYS A CA 1
ATOM 2511 C C . LYS A 1 330 ? -21.964 -6.622 37.417 1.00 97.56 330 LYS A C 1
ATOM 2513 O O . LYS A 1 330 ? -22.536 -7.638 37.803 1.00 97.56 330 LYS A O 1
ATOM 2518 N N . ILE A 1 331 ? -22.090 -5.448 38.046 1.00 98.00 331 ILE A N 1
ATOM 2519 C CA . ILE A 1 331 ? -22.980 -5.276 39.205 1.00 98.00 331 ILE A CA 1
ATOM 2520 C C . ILE A 1 331 ? -24.444 -5.390 38.783 1.00 98.00 331 ILE A C 1
ATOM 2522 O O . ILE A 1 331 ? -25.167 -6.149 39.419 1.00 98.00 331 ILE A O 1
ATOM 2526 N N . CYS A 1 332 ? -24.874 -4.713 37.710 1.00 97.81 332 CYS A N 1
ATOM 2527 C CA . CYS A 1 332 ? -26.242 -4.826 37.186 1.00 97.81 332 CYS A CA 1
ATOM 2528 C C . CYS A 1 332 ? -26.645 -6.292 36.981 1.00 97.81 332 CYS A C 1
ATOM 2530 O O . CYS A 1 332 ? -27.701 -6.706 37.443 1.00 97.81 332 CYS A O 1
ATOM 2532 N N . GLN A 1 333 ? -25.778 -7.100 36.368 1.00 97.06 333 GLN A N 1
ATOM 2533 C CA . GLN A 1 333 ? -26.021 -8.530 36.171 1.00 97.06 333 GLN A CA 1
ATOM 2534 C C . GLN A 1 333 ? -26.127 -9.294 37.497 1.00 97.06 333 GLN A C 1
ATOM 2536 O O . GLN A 1 333 ? -27.019 -10.124 37.652 1.00 97.06 333 GLN A O 1
ATOM 2541 N N . ALA A 1 334 ? -25.255 -8.997 38.466 1.00 96.88 334 ALA A N 1
ATOM 2542 C CA . ALA A 1 334 ? -25.273 -9.639 39.779 1.00 96.88 334 ALA A CA 1
ATOM 2543 C C . ALA A 1 334 ? -26.534 -9.309 40.599 1.00 96.88 334 ALA A C 1
ATOM 2545 O O . ALA A 1 334 ? -26.970 -10.140 41.393 1.00 96.88 334 ALA A O 1
ATOM 2546 N N . VAL A 1 335 ? -27.120 -8.121 40.405 1.00 96.19 335 VAL A N 1
ATOM 2547 C CA . VAL A 1 335 ? -28.348 -7.685 41.095 1.00 96.19 335 VAL A CA 1
ATOM 2548 C C . VAL A 1 335 ? -29.630 -7.871 40.264 1.00 96.19 335 VAL A C 1
ATOM 2550 O O . VAL A 1 335 ? -30.718 -7.589 40.758 1.00 96.19 335 VAL A O 1
ATOM 2553 N N . GLY A 1 336 ? -29.523 -8.363 39.024 1.00 96.00 336 GLY A N 1
ATOM 2554 C CA . GLY A 1 336 ? -30.660 -8.664 38.144 1.00 96.00 336 GLY A CA 1
ATOM 2555 C C . GLY A 1 336 ? -31.306 -7.451 37.451 1.00 96.00 336 GLY A C 1
ATOM 2556 O O . GLY A 1 336 ? -32.535 -7.379 37.400 1.00 96.00 336 GLY A O 1
ATOM 2557 N N . LEU A 1 337 ? -30.502 -6.508 36.937 1.00 92.31 337 LEU A N 1
ATOM 2558 C CA . LEU A 1 337 ? -30.926 -5.269 36.247 1.00 92.31 337 LEU A CA 1
ATOM 2559 C C . LEU A 1 337 ? -30.737 -5.242 34.730 1.00 92.31 337 LEU A C 1
ATOM 2561 O O . LEU A 1 337 ? -29.812 -5.912 34.221 1.00 92.31 337 LEU A O 1
#

pLDDT: mean 78.28, std 24.07, range [27.58, 98.5]